Protein AF-A0AAD7DTV8-F1 (afdb_monomer)

Radius of gyration: 26.41 Å; Cα contacts (8 Å, |Δi|>4): 288; chains: 1; bounding box: 69×54×63 Å

Mean predicted aligned error: 6.75 Å

Organism: NCBI:txid1033252

Structure (mmCIF, N/CA/C/O backbone):
data_AF-A0AAD7DTV8-F1
#
_entry.id   AF-A0AAD7DTV8-F1
#
loop_
_atom_site.group_PDB
_atom_site.id
_atom_site.type_symbol
_atom_site.label_atom_id
_atom_site.label_alt_id
_atom_site.label_comp_id
_atom_site.label_asym_id
_atom_site.label_entity_id
_atom_site.label_seq_id
_atom_site.pdbx_PDB_ins_code
_atom_site.Cartn_x
_atom_site.Cartn_y
_atom_site.Cartn_z
_atom_site.occupancy
_atom_site.B_iso_or_equiv
_atom_site.auth_seq_id
_atom_site.auth_comp_id
_atom_site.auth_asym_id
_atom_site.auth_atom_id
_atom_site.pdbx_PDB_model_num
ATOM 1 N N . MET A 1 1 ? 1.249 -33.366 19.968 1.00 39.16 1 MET A N 1
ATOM 2 C CA . MET A 1 1 ? 1.069 -32.309 20.986 1.00 39.16 1 MET A CA 1
ATOM 3 C C . MET A 1 1 ? -0.015 -31.377 20.481 1.00 39.16 1 MET A C 1
ATOM 5 O O . MET A 1 1 ? 0.267 -30.508 19.667 1.00 39.16 1 MET A O 1
ATOM 9 N N . GLU A 1 2 ? -1.260 -31.615 20.881 1.00 42.62 2 GLU A N 1
ATOM 10 C CA . GLU A 1 2 ? -2.349 -30.670 20.637 1.00 42.62 2 GLU A CA 1
ATOM 11 C C . GLU A 1 2 ? -2.135 -29.480 21.571 1.00 42.62 2 GLU A C 1
ATOM 13 O O . GLU A 1 2 ? -2.295 -29.581 22.787 1.00 42.62 2 GLU A O 1
ATOM 18 N N . VAL A 1 3 ? -1.673 -28.361 21.018 1.00 50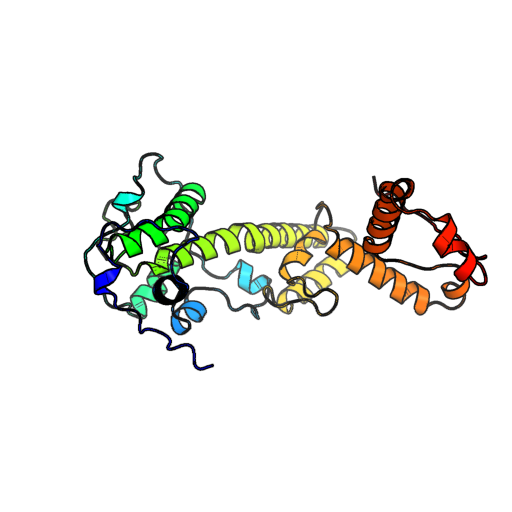.81 3 VAL A N 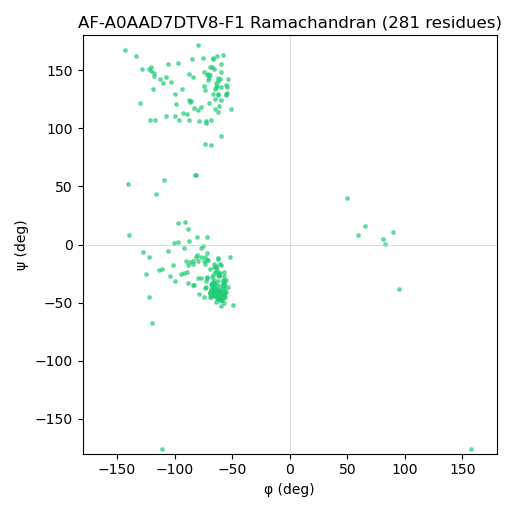1
ATOM 19 C CA . VAL A 1 3 ? -1.681 -27.095 21.748 1.00 50.81 3 VAL A CA 1
ATOM 20 C C . VAL A 1 3 ? -3.148 -26.721 21.880 1.00 50.81 3 VAL A C 1
ATOM 22 O O . VAL A 1 3 ? -3.787 -26.380 20.890 1.00 50.81 3 VAL A O 1
ATOM 25 N N . ASN A 1 4 ? -3.684 -26.861 23.089 1.00 59.25 4 ASN A N 1
ATOM 26 C CA . ASN A 1 4 ? -5.041 -26.469 23.441 1.00 59.25 4 ASN A CA 1
ATOM 27 C C . ASN A 1 4 ? -5.171 -24.954 23.174 1.00 59.25 4 ASN A C 1
ATOM 29 O O . ASN A 1 4 ? -4.729 -24.134 23.983 1.00 59.25 4 ASN A O 1
ATOM 33 N N . ASP A 1 5 ? -5.644 -24.585 21.977 1.00 66.00 5 ASP A N 1
ATOM 34 C CA . ASP A 1 5 ? -5.694 -23.204 21.486 1.00 66.00 5 ASP A CA 1
ATOM 35 C C . ASP A 1 5 ? -6.825 -22.501 22.244 1.00 66.00 5 ASP A C 1
ATOM 37 O O . ASP A 1 5 ? -7.993 -22.535 21.857 1.00 66.00 5 ASP A O 1
ATOM 41 N N . ALA A 1 6 ? -6.488 -21.958 23.417 1.00 78.56 6 ALA A N 1
ATOM 42 C CA . ALA A 1 6 ? -7.432 -21.288 24.294 1.00 78.56 6 ALA A CA 1
ATOM 43 C C . ALA A 1 6 ? -8.219 -20.237 23.496 1.00 78.56 6 ALA A C 1
ATOM 45 O O . ALA A 1 6 ? -7.654 -19.269 22.977 1.00 78.56 6 ALA A O 1
ATOM 46 N N . SER A 1 7 ? -9.535 -20.433 23.394 1.00 91.25 7 SER A N 1
ATOM 47 C CA . SER A 1 7 ? -10.431 -19.551 22.648 1.00 91.25 7 SER A CA 1
ATOM 48 C C . SER A 1 7 ? -10.297 -18.106 23.141 1.00 91.25 7 SER A C 1
ATOM 50 O O . SER A 1 7 ? -10.395 -17.850 24.344 1.00 91.25 7 SER A O 1
ATOM 52 N N . PHE A 1 8 ? -10.105 -17.152 22.228 1.00 95.44 8 PHE A N 1
ATOM 53 C CA . PHE A 1 8 ? -10.012 -15.732 22.571 1.00 95.44 8 PHE A CA 1
ATOM 54 C C . PHE A 1 8 ? -11.315 -15.218 23.209 1.00 95.44 8 PHE A C 1
ATOM 56 O O . PHE A 1 8 ? -12.346 -15.121 22.545 1.00 95.44 8 PHE A O 1
ATOM 63 N N . LYS A 1 9 ? -11.258 -14.831 24.489 1.00 96.31 9 LYS A N 1
ATOM 64 C CA . LYS A 1 9 ? -12.373 -14.204 25.216 1.00 96.31 9 LYS A CA 1
ATOM 65 C C . LYS A 1 9 ? -12.236 -12.682 25.192 1.00 96.31 9 LYS A C 1
ATOM 67 O O . LYS A 1 9 ? -11.383 -12.124 25.879 1.00 96.31 9 LYS A O 1
ATOM 72 N N . LYS A 1 10 ? -13.083 -11.991 24.411 1.00 96.19 10 LYS A N 1
ATOM 73 C CA . LYS A 1 10 ? -13.043 -10.516 24.261 1.00 96.19 10 LYS A CA 1
ATOM 74 C C . LYS A 1 10 ? -13.096 -9.783 25.616 1.00 96.19 10 LYS A C 1
ATOM 76 O O . LYS A 1 10 ? -12.401 -8.781 25.767 1.00 96.19 10 LYS A O 1
ATOM 81 N N . SER A 1 11 ? -13.861 -10.288 26.589 1.00 97.12 11 SER A N 1
ATOM 82 C CA . SER A 1 11 ? -14.022 -9.706 27.935 1.00 97.12 11 SER A CA 1
ATOM 83 C C . SER A 1 11 ? -12.715 -9.547 28.709 1.00 97.12 11 SER A C 1
ATOM 85 O O . SER A 1 11 ? -12.565 -8.579 29.448 1.00 97.12 11 SER A O 1
ATOM 87 N N . ASP A 1 12 ? -11.764 -10.459 28.512 1.00 97.31 12 ASP A N 1
ATOM 88 C CA . ASP A 1 12 ? -10.549 -10.547 29.331 1.00 97.31 12 ASP A CA 1
ATOM 89 C C . ASP A 1 12 ? -9.462 -9.572 28.844 1.00 97.31 12 ASP A C 1
ATOM 91 O O . ASP A 1 12 ? -8.484 -9.292 29.543 1.00 97.31 12 ASP A O 1
ATOM 95 N N . TRP A 1 13 ? -9.638 -9.034 27.633 1.00 97.56 13 TRP A N 1
ATOM 96 C CA . TRP A 1 13 ? -8.632 -8.238 26.930 1.00 97.56 13 TRP A CA 1
ATOM 97 C C . TRP A 1 13 ? -9.118 -6.838 26.569 1.00 97.56 13 TRP A C 1
ATOM 99 O O . TRP A 1 13 ? -8.389 -5.867 26.764 1.00 97.56 13 TRP A O 1
ATOM 109 N N . ILE A 1 14 ? -10.335 -6.723 26.038 1.00 98.06 14 ILE A N 1
ATOM 110 C CA . ILE A 1 14 ? -10.848 -5.488 25.445 1.00 98.06 14 ILE A CA 1
ATOM 111 C C . ILE A 1 14 ? -11.470 -4.600 26.522 1.00 98.06 14 ILE A C 1
ATOM 113 O O . ILE A 1 14 ? -12.398 -5.011 27.210 1.00 98.06 14 ILE A O 1
ATOM 117 N N . GLY A 1 15 ? -10.979 -3.366 26.647 1.00 97.56 15 GLY A N 1
ATOM 118 C CA . GLY A 1 15 ? -11.422 -2.398 27.654 1.00 97.56 15 GLY A CA 1
ATOM 119 C C . GLY A 1 15 ? -10.806 -2.602 29.042 1.00 97.56 15 GLY A C 1
ATOM 120 O O . GLY A 1 15 ? -11.147 -1.867 29.961 1.00 97.56 15 GLY A O 1
ATOM 121 N N . GLN A 1 16 ? -9.872 -3.547 29.197 1.00 98.12 16 GLN A N 1
ATOM 122 C CA . GLN A 1 16 ? -9.273 -3.924 30.488 1.00 98.12 16 GLN A CA 1
ATOM 123 C C . GLN A 1 16 ? -7.991 -3.137 30.831 1.00 98.12 16 GLN A C 1
ATOM 125 O O . GLN A 1 16 ? -7.157 -3.600 31.610 1.00 98.12 16 GLN A O 1
ATOM 130 N N . GLY A 1 17 ? -7.763 -1.984 30.189 1.00 96.88 17 GLY A N 1
ATOM 131 C CA . GLY A 1 17 ? -6.572 -1.146 30.404 1.00 96.88 17 GLY A CA 1
ATOM 132 C C . GLY A 1 17 ? -5.242 -1.792 29.985 1.00 96.88 17 GLY A C 1
ATOM 133 O O . GLY A 1 17 ? -4.171 -1.332 30.387 1.00 96.88 17 GLY A O 1
ATOM 134 N N . LYS A 1 18 ? -5.287 -2.871 29.193 1.00 97.50 18 LYS A N 1
ATOM 135 C CA . LYS A 1 18 ? -4.096 -3.582 28.711 1.00 97.50 18 LYS A CA 1
ATOM 136 C C . LYS A 1 18 ? -3.325 -2.720 27.705 1.00 97.50 18 LYS A C 1
ATOM 138 O O . LYS A 1 18 ? -3.895 -1.893 26.997 1.00 97.50 18 LYS A O 1
ATOM 143 N N . LYS A 1 19 ? -2.010 -2.932 27.611 1.00 98.12 19 LYS A N 1
ATOM 144 C CA . LYS A 1 19 ? -1.144 -2.241 26.645 1.00 98.12 19 LYS A CA 1
ATOM 145 C C . LYS A 1 19 ? -0.793 -3.143 25.473 1.00 98.12 19 LYS A C 1
ATOM 147 O O . LYS A 1 19 ? -0.514 -4.328 25.647 1.00 98.12 19 LYS A O 1
ATOM 152 N N . TRP A 1 20 ? -0.785 -2.562 24.281 1.00 97.88 20 TRP A N 1
ATOM 153 C CA . TRP A 1 20 ? -0.329 -3.223 23.074 1.00 97.88 20 TRP A CA 1
ATOM 154 C C . TRP A 1 20 ? 1.196 -3.351 23.101 1.00 97.88 20 TRP A C 1
ATOM 156 O O . TRP A 1 20 ? 1.914 -2.372 22.909 1.00 97.88 20 TRP A O 1
ATOM 166 N N . ALA A 1 21 ? 1.688 -4.565 23.342 1.00 97.38 21 ALA A N 1
ATOM 167 C CA . ALA A 1 21 ? 3.111 -4.880 23.431 1.00 97.38 21 ALA A CA 1
ATOM 168 C C . ALA A 1 21 ? 3.459 -6.139 22.624 1.00 97.38 21 ALA A C 1
ATOM 170 O O . ALA A 1 21 ? 2.592 -6.956 22.306 1.00 97.38 21 ALA A O 1
ATOM 171 N N . ALA A 1 22 ? 4.747 -6.323 22.316 1.00 95.56 22 ALA A N 1
ATOM 172 C CA . ALA A 1 22 ? 5.242 -7.505 21.602 1.00 95.56 22 ALA A CA 1
ATOM 173 C C . ALA A 1 22 ? 4.998 -8.820 22.369 1.00 95.56 22 ALA A C 1
ATOM 175 O O . ALA A 1 22 ? 4.870 -9.879 21.758 1.00 95.56 22 ALA A O 1
ATOM 176 N N . THR A 1 23 ? 4.878 -8.736 23.696 1.00 96.62 23 THR A N 1
ATOM 177 C CA . THR A 1 23 ? 4.624 -9.856 24.611 1.00 96.62 23 THR A CA 1
ATOM 178 C C . THR A 1 23 ? 3.166 -10.327 24.626 1.00 96.62 23 THR A C 1
ATOM 180 O O . THR A 1 23 ? 2.854 -11.298 25.313 1.00 96.62 23 THR A O 1
ATOM 183 N N . LEU A 1 24 ? 2.257 -9.680 23.881 1.00 96.69 24 LEU A N 1
ATOM 184 C CA . LEU A 1 24 ? 0.861 -10.114 23.812 1.00 96.69 24 LEU A CA 1
ATOM 185 C C . LEU A 1 24 ? 0.733 -11.531 23.219 1.00 96.69 24 LEU A C 1
ATOM 187 O O . LEU A 1 24 ? 1.390 -11.841 22.209 1.00 96.69 24 LEU A O 1
ATOM 191 N N . PRO A 1 25 ? -0.172 -12.371 23.762 1.00 96.50 25 PRO A N 1
ATOM 192 C CA . PRO A 1 25 ? -0.452 -13.687 23.201 1.00 96.50 25 PRO A CA 1
ATOM 193 C C . PRO A 1 25 ? -0.807 -13.615 21.713 1.00 96.50 25 PRO A C 1
ATOM 195 O O . PRO A 1 25 ? -1.489 -12.692 21.257 1.00 96.50 25 PRO A O 1
ATOM 198 N N . SER A 1 26 ? -0.352 -14.605 20.942 1.00 95.31 26 SER A N 1
ATOM 199 C CA . SER A 1 26 ? -0.604 -14.686 19.496 1.00 95.31 26 SER A CA 1
ATOM 200 C C . SER A 1 26 ? -2.100 -14.701 19.172 1.00 95.31 26 SER A C 1
ATOM 202 O O . SER A 1 26 ? -2.508 -14.085 18.192 1.00 95.31 26 SER A O 1
ATOM 204 N N . VAL A 1 27 ? -2.933 -15.323 20.017 1.00 96.31 27 VAL A N 1
ATOM 205 C CA . VAL A 1 27 ? -4.395 -15.370 19.840 1.00 96.31 27 VAL A CA 1
ATOM 206 C C . VAL A 1 27 ? -5.033 -13.972 19.861 1.00 96.31 27 VAL A C 1
ATOM 208 O O . VAL A 1 27 ? -5.876 -13.670 19.021 1.00 96.31 27 VAL A O 1
ATOM 211 N N . VAL A 1 28 ? -4.563 -13.075 20.736 1.00 97.06 28 VAL A N 1
ATOM 212 C CA . VAL A 1 28 ? -5.041 -11.683 20.823 1.00 97.06 28 VAL A CA 1
ATOM 213 C C . VAL A 1 28 ? -4.601 -10.897 19.591 1.00 97.06 28 VAL A C 1
ATOM 215 O O . VAL A 1 28 ? -5.388 -10.146 19.019 1.00 97.06 28 VAL A O 1
ATOM 218 N N . ARG A 1 29 ? -3.354 -11.101 19.141 1.00 97.31 29 ARG A N 1
ATOM 219 C CA . ARG A 1 29 ? -2.826 -10.463 17.927 1.00 97.31 29 ARG A CA 1
ATOM 220 C C . ARG A 1 29 ? -3.580 -10.902 16.671 1.00 97.31 29 ARG A C 1
ATOM 222 O O . ARG A 1 29 ? -3.929 -10.042 15.868 1.00 97.31 29 ARG A O 1
ATOM 229 N N . ARG A 1 30 ? -3.881 -12.200 16.535 1.00 96.75 30 ARG A N 1
ATOM 230 C CA . ARG A 1 30 ? -4.714 -12.747 15.448 1.00 96.75 30 ARG A CA 1
ATOM 231 C C . ARG A 1 30 ? -6.122 -12.149 15.471 1.00 96.75 30 ARG A C 1
ATOM 233 O O . ARG A 1 30 ? -6.595 -11.696 14.435 1.00 96.75 30 ARG A O 1
ATOM 240 N N . ALA A 1 31 ? -6.757 -12.075 16.642 1.00 97.31 31 ALA A N 1
ATOM 241 C CA . ALA A 1 31 ? -8.087 -11.482 16.784 1.00 97.31 31 ALA A CA 1
ATOM 242 C C . ALA A 1 31 ? -8.109 -9.988 16.415 1.00 97.31 31 ALA A C 1
ATOM 244 O O . ALA A 1 31 ? -9.001 -9.542 15.697 1.00 97.31 31 ALA A O 1
ATOM 245 N N . ALA A 1 32 ? -7.103 -9.221 16.850 1.00 97.81 32 ALA A N 1
ATOM 246 C CA . ALA A 1 32 ? -6.957 -7.820 16.464 1.00 97.81 32 ALA A CA 1
ATOM 247 C C . ALA A 1 32 ? -6.752 -7.672 14.952 1.00 97.81 32 ALA A C 1
ATOM 249 O O . ALA A 1 32 ? -7.361 -6.812 14.327 1.00 97.81 32 ALA A O 1
ATOM 250 N N . GLN A 1 33 ? -5.902 -8.512 14.357 1.00 97.69 33 GLN A N 1
ATOM 251 C CA . GLN A 1 33 ? -5.666 -8.500 12.918 1.00 97.69 33 GLN A CA 1
ATOM 252 C C . GLN A 1 33 ? -6.951 -8.796 12.143 1.00 97.69 33 GLN A C 1
ATOM 254 O O . GLN A 1 33 ? -7.230 -8.075 11.193 1.00 97.69 33 GLN A O 1
ATOM 259 N N . ALA A 1 34 ? -7.747 -9.782 12.558 1.00 97.38 34 ALA A N 1
ATOM 260 C CA . ALA A 1 34 ? -9.017 -10.103 11.912 1.00 97.38 34 ALA A CA 1
ATOM 261 C C . ALA A 1 34 ? -10.015 -8.931 11.966 1.00 97.38 34 ALA A C 1
ATOM 263 O O . ALA A 1 34 ? -10.594 -8.580 10.947 1.00 97.38 34 ALA A O 1
ATOM 264 N N . GLU A 1 35 ? -10.168 -8.277 13.123 1.00 97.56 35 GLU A N 1
ATOM 265 C CA . GLU A 1 35 ? -11.115 -7.160 13.294 1.00 97.56 35 GLU A CA 1
ATOM 266 C C . GLU A 1 35 ? -10.657 -5.868 12.587 1.00 97.56 35 GLU A C 1
ATOM 268 O O . GLU A 1 35 ? -11.473 -5.053 12.157 1.00 97.56 35 GLU A O 1
ATOM 273 N N . LEU A 1 36 ? -9.342 -5.649 12.493 1.00 98.25 36 LEU A N 1
ATOM 274 C CA . LEU A 1 36 ? -8.765 -4.457 11.870 1.00 98.25 36 LEU A CA 1
ATOM 275 C C . LEU A 1 36 ? -8.508 -4.633 10.367 1.00 98.25 36 LEU A C 1
ATOM 277 O O . LEU A 1 36 ? -8.248 -3.642 9.686 1.00 98.25 36 LEU A O 1
ATOM 281 N N . SER A 1 37 ? -8.543 -5.853 9.834 1.00 98.31 37 SER A N 1
ATOM 282 C CA . SER A 1 37 ? -8.395 -6.084 8.394 1.00 98.31 37 SER A CA 1
ATOM 283 C C . SER A 1 37 ? -9.645 -5.624 7.649 1.00 98.31 37 SER A C 1
ATOM 285 O O . SER A 1 37 ? -10.756 -5.700 8.169 1.00 98.31 37 SER A O 1
ATOM 287 N N . ILE A 1 38 ? -9.454 -5.114 6.433 1.00 98.19 38 ILE A N 1
ATOM 288 C CA . ILE A 1 38 ? -10.574 -4.773 5.553 1.00 98.19 38 ILE A CA 1
ATOM 289 C C . ILE A 1 38 ? -11.261 -6.099 5.186 1.00 98.19 38 ILE A C 1
ATOM 291 O O . ILE A 1 38 ? -10.551 -7.029 4.799 1.00 98.19 38 ILE A O 1
ATOM 295 N N . PRO A 1 39 ? -12.593 -6.225 5.323 1.00 97.81 39 PRO A N 1
ATOM 296 C CA . PRO A 1 39 ? -13.305 -7.408 4.849 1.00 97.81 39 PRO A CA 1
ATOM 297 C C . PRO A 1 39 ? -13.004 -7.657 3.369 1.00 97.81 39 PRO A C 1
ATOM 299 O O . PRO A 1 39 ? -12.996 -6.710 2.579 1.00 97.81 39 PRO A O 1
ATOM 302 N N . GLN A 1 40 ? -12.742 -8.911 3.004 1.00 96.88 40 GLN A N 1
ATOM 303 C CA . GLN A 1 40 ? -12.246 -9.270 1.674 1.00 96.88 40 GLN A CA 1
ATOM 304 C C . GLN A 1 40 ? -13.208 -8.818 0.564 1.00 96.88 40 GLN A C 1
ATOM 306 O O . GLN A 1 40 ? -12.775 -8.336 -0.480 1.00 96.88 40 GLN A O 1
ATOM 311 N N . GLU A 1 41 ? -14.513 -8.909 0.809 1.00 96.38 41 GLU A N 1
ATOM 312 C CA . GLU A 1 41 ? -15.564 -8.489 -0.120 1.00 96.38 41 GLU A CA 1
ATOM 313 C C . GLU A 1 41 ? -15.480 -6.984 -0.403 1.00 96.38 41 GLU A C 1
ATOM 315 O O . GLU A 1 41 ? -15.590 -6.545 -1.544 1.00 96.38 41 GLU A O 1
ATOM 320 N N . LEU A 1 42 ? -15.205 -6.193 0.637 1.00 97.50 42 LEU A N 1
ATOM 321 C CA . LEU A 1 42 ? -15.082 -4.742 0.534 1.00 97.50 42 LEU A CA 1
ATOM 322 C C . LEU A 1 42 ? -13.742 -4.316 -0.063 1.00 97.50 42 LEU A C 1
ATOM 324 O O . LEU A 1 42 ? -13.656 -3.258 -0.683 1.00 97.50 42 LEU A O 1
ATOM 328 N N . GLU A 1 43 ? -12.689 -5.110 0.118 1.00 97.00 43 GLU A N 1
ATOM 329 C CA . GLU A 1 43 ? -11.362 -4.797 -0.406 1.00 97.00 43 GLU A CA 1
ATOM 330 C C . GLU A 1 43 ? -11.377 -4.687 -1.937 1.00 97.00 43 GLU A C 1
ATOM 332 O O . GLU A 1 43 ? -10.860 -3.708 -2.481 1.00 97.00 43 GLU A O 1
ATOM 337 N N . TYR A 1 44 ? -12.053 -5.620 -2.620 1.00 95.25 44 TYR A N 1
ATOM 338 C CA . TYR A 1 44 ? -12.203 -5.605 -4.080 1.00 95.25 44 TYR A CA 1
ATOM 339 C C . TYR A 1 44 ? -13.040 -4.427 -4.603 1.00 95.25 44 TYR A C 1
ATOM 341 O O . TYR A 1 44 ? -12.852 -4.003 -5.744 1.00 95.25 44 TYR A O 1
ATOM 349 N N . GLU A 1 45 ? -13.949 -3.883 -3.791 1.00 96.19 45 GLU A N 1
ATOM 350 C CA . GLU A 1 45 ? -14.756 -2.710 -4.153 1.00 96.19 45 GLU A CA 1
ATOM 351 C C . GLU A 1 45 ? -14.022 -1.384 -3.885 1.00 96.19 45 GLU A C 1
ATOM 353 O O . GLU A 1 45 ? -14.182 -0.397 -4.615 1.00 96.19 45 GLU A O 1
ATOM 358 N N . LEU A 1 46 ? -13.216 -1.342 -2.823 1.00 97.38 46 LEU A N 1
ATOM 359 C CA . LEU A 1 46 ? -12.566 -0.130 -2.326 1.00 97.38 46 LEU A CA 1
ATOM 360 C C . LEU A 1 46 ? -11.206 0.141 -2.977 1.00 97.38 46 LEU A C 1
ATOM 362 O O . LEU A 1 46 ? -10.837 1.310 -3.148 1.00 97.38 46 LEU A O 1
ATOM 366 N N . LEU A 1 47 ? -10.458 -0.904 -3.331 1.00 97.75 47 LEU A N 1
ATOM 367 C CA . LEU A 1 47 ? -9.095 -0.820 -3.856 1.00 97.75 47 LEU A CA 1
ATOM 368 C C . LEU A 1 47 ? -9.016 -1.381 -5.284 1.00 97.75 47 LEU A C 1
ATOM 370 O O . LEU A 1 47 ? -9.752 -2.300 -5.630 1.00 97.75 47 LEU A O 1
ATOM 374 N N . PRO A 1 48 ? -8.132 -0.843 -6.145 1.00 97.62 48 PRO A N 1
ATOM 375 C CA . PRO A 1 48 ? -7.964 -1.385 -7.486 1.00 97.62 48 PRO A CA 1
ATOM 376 C C . PRO A 1 48 ? -7.414 -2.810 -7.412 1.00 97.62 48 PRO A C 1
ATOM 378 O O . PRO A 1 48 ? -6.435 -3.064 -6.714 1.00 97.62 48 PRO A O 1
ATOM 381 N N . ALA A 1 49 ? -7.992 -3.730 -8.183 1.00 97.31 49 ALA A N 1
ATOM 382 C CA . ALA A 1 49 ? -7.498 -5.100 -8.251 1.00 97.31 49 ALA A CA 1
ATOM 383 C C . ALA A 1 49 ? -6.037 -5.140 -8.755 1.00 97.31 49 ALA A C 1
ATOM 385 O O . ALA A 1 49 ? -5.706 -4.396 -9.682 1.00 97.31 49 ALA A O 1
ATOM 386 N N . PRO A 1 50 ? -5.161 -6.020 -8.234 1.00 97.31 50 PRO A N 1
ATOM 387 C CA . PRO A 1 50 ? -3.760 -6.126 -8.672 1.00 97.31 50 PRO A CA 1
ATOM 388 C C . PRO A 1 50 ? -3.573 -6.413 -10.171 1.00 97.31 50 PRO A C 1
ATOM 390 O O . PRO A 1 50 ? -2.560 -6.039 -10.760 1.00 97.31 50 PRO A O 1
ATOM 393 N N . VAL A 1 51 ? -4.559 -7.065 -10.790 1.00 97.88 51 VAL A N 1
ATOM 394 C CA . VAL A 1 51 ? -4.587 -7.401 -12.223 1.00 97.88 51 VAL A CA 1
ATOM 395 C C . VAL A 1 51 ? -4.946 -6.214 -13.122 1.00 97.88 51 VAL A C 1
ATOM 397 O O . VAL A 1 51 ? -4.830 -6.313 -14.340 1.00 97.88 51 VAL A O 1
ATOM 400 N N . LEU A 1 52 ? -5.392 -5.097 -12.541 1.00 97.94 52 LEU A N 1
ATOM 401 C CA . LEU A 1 52 ? -5.819 -3.921 -13.287 1.00 97.94 52 LEU A CA 1
ATOM 402 C C . LEU A 1 52 ? -4.634 -3.339 -14.087 1.00 97.94 52 LEU A C 1
ATOM 404 O O . LEU A 1 52 ? -3.534 -3.208 -13.537 1.00 97.94 52 LEU A O 1
ATOM 408 N N . PRO A 1 53 ? -4.822 -2.950 -15.359 1.00 98.19 53 PRO A N 1
ATOM 409 C CA . PRO A 1 53 ? -3.780 -2.269 -16.111 1.00 98.19 53 PRO A CA 1
ATOM 410 C C . PRO A 1 53 ? -3.353 -0.950 -15.465 1.00 98.19 53 PRO A C 1
ATOM 412 O O . PRO A 1 53 ? -4.174 -0.236 -14.889 1.00 98.19 53 PRO A O 1
ATOM 415 N N . ILE A 1 54 ? -2.086 -0.568 -15.620 1.00 97.94 54 ILE A N 1
ATOM 416 C CA . ILE A 1 54 ? -1.544 0.683 -15.058 1.00 97.94 54 ILE A CA 1
ATOM 417 C C . ILE A 1 54 ? -2.320 1.922 -15.517 1.00 97.94 54 ILE A C 1
ATOM 419 O O . ILE A 1 54 ? -2.594 2.816 -14.718 1.00 97.94 54 ILE A O 1
ATOM 423 N N . THR A 1 55 ? -2.715 1.975 -16.789 1.00 97.94 55 THR A N 1
ATOM 424 C CA . THR A 1 55 ? -3.532 3.085 -17.315 1.00 97.94 55 THR A CA 1
ATOM 425 C C . THR A 1 55 ? -4.871 3.216 -16.585 1.00 97.94 55 THR A C 1
ATOM 427 O O . THR A 1 55 ? -5.272 4.322 -16.226 1.00 97.94 55 THR A O 1
ATOM 430 N N . GLN A 1 56 ? -5.522 2.091 -16.284 1.00 98.06 56 GLN A N 1
ATOM 431 C CA . GLN A 1 56 ? -6.762 2.060 -15.510 1.00 98.06 56 GLN A CA 1
ATOM 432 C C . GLN A 1 56 ? -6.517 2.354 -14.023 1.00 98.06 56 GLN A C 1
ATOM 434 O O . GLN A 1 56 ? -7.306 3.068 -13.410 1.00 98.06 56 GLN A O 1
ATOM 439 N N . LEU A 1 57 ? -5.398 1.901 -13.441 1.00 97.75 57 LEU A N 1
ATOM 440 C CA . LEU A 1 57 ? -4.995 2.264 -12.076 1.00 97.75 57 LEU A CA 1
ATOM 441 C C . LEU A 1 57 ? -4.885 3.787 -11.904 1.00 97.75 57 LEU A C 1
ATOM 443 O O . LEU A 1 57 ? -5.348 4.334 -10.902 1.00 97.75 57 LEU A O 1
ATOM 447 N N . ILE A 1 58 ? -4.262 4.477 -12.863 1.00 97.75 58 ILE A N 1
ATOM 448 C CA . ILE A 1 58 ? -4.088 5.937 -12.817 1.00 97.75 58 ILE A CA 1
ATOM 449 C C . ILE A 1 58 ? -5.439 6.658 -12.827 1.00 97.75 58 ILE A C 1
ATOM 451 O O . ILE A 1 58 ? -5.566 7.716 -12.208 1.00 97.75 58 ILE A O 1
ATOM 455 N N . GLN A 1 59 ? -6.447 6.086 -13.483 1.00 97.12 59 GLN A N 1
ATOM 456 C CA . GLN A 1 59 ? -7.803 6.632 -13.563 1.00 97.12 59 GLN A CA 1
ATOM 457 C C . GLN A 1 59 ? -8.703 6.171 -12.408 1.00 97.12 59 GLN A C 1
ATOM 459 O O . GLN A 1 59 ? -9.718 6.811 -12.138 1.00 97.12 59 GLN A O 1
ATOM 464 N N . TYR A 1 60 ? -8.324 5.107 -11.693 1.00 96.75 60 TYR A N 1
ATOM 465 C CA . TYR A 1 60 ? -9.124 4.532 -10.616 1.00 96.75 60 TYR A CA 1
ATOM 466 C C . TYR A 1 60 ? -9.457 5.592 -9.551 1.00 96.75 60 TYR A C 1
ATOM 468 O O . TYR A 1 60 ? -8.550 6.279 -9.055 1.00 96.75 60 TYR A O 1
ATOM 476 N N . PRO A 1 61 ? -10.734 5.767 -9.167 1.00 96.19 61 PRO A N 1
ATOM 477 C CA . PRO A 1 61 ? -11.101 6.773 -8.184 1.00 96.19 61 PRO A CA 1
ATOM 478 C C . PRO A 1 61 ? -10.583 6.337 -6.813 1.00 96.19 61 PRO A C 1
ATOM 480 O O . PRO A 1 61 ? -10.896 5.255 -6.319 1.00 96.19 61 PRO A O 1
ATOM 483 N N . LEU A 1 62 ? -9.754 7.193 -6.218 1.00 97.00 62 LEU A N 1
ATOM 484 C CA . LEU A 1 62 ? -9.256 7.030 -4.859 1.00 97.00 62 LEU A CA 1
ATOM 485 C C . LEU A 1 62 ? -9.693 8.243 -4.032 1.00 97.00 62 LEU A C 1
ATOM 487 O O . LEU A 1 62 ? -9.700 9.356 -4.570 1.00 97.00 62 LEU A O 1
ATOM 491 N N . PRO A 1 63 ? -9.915 8.082 -2.722 1.00 97.38 63 PRO A N 1
ATOM 492 C CA . PRO A 1 63 ? -10.251 9.181 -1.821 1.00 97.38 63 PRO A CA 1
ATOM 493 C C . PRO A 1 63 ? -9.235 10.315 -1.867 1.00 97.38 63 PRO A C 1
ATOM 495 O O . PRO A 1 63 ? -8.032 10.048 -1.789 1.00 97.38 63 PRO A O 1
ATOM 498 N N . LEU A 1 64 ? -9.683 11.563 -2.013 1.00 97.00 64 LEU A N 1
ATOM 499 C CA . LEU A 1 64 ? -8.793 12.729 -2.003 1.00 97.00 64 LEU A CA 1
ATOM 500 C C . LEU A 1 64 ? -8.117 12.860 -0.637 1.00 97.00 64 LEU A C 1
ATOM 502 O O . LEU A 1 64 ? -8.770 12.740 0.392 1.00 97.00 64 LEU A O 1
ATOM 506 N N . GLN A 1 65 ? -6.814 13.121 -0.619 1.00 96.38 65 GLN A N 1
ATOM 507 C CA . GLN A 1 65 ? -6.117 13.450 0.619 1.00 96.38 65 GLN A CA 1
ATOM 508 C C . GLN A 1 65 ? -6.206 14.957 0.843 1.00 96.38 65 GLN A C 1
ATOM 510 O O . GLN A 1 65 ? -5.793 15.723 -0.027 1.00 96.38 65 GLN A O 1
ATOM 515 N N . ILE A 1 66 ? -6.729 15.371 1.993 1.00 95.38 66 ILE A N 1
ATOM 516 C CA . ILE A 1 66 ? -6.818 16.786 2.362 1.00 95.38 66 ILE A CA 1
ATOM 517 C C . ILE A 1 66 ? -5.807 17.121 3.451 1.00 95.38 66 ILE A C 1
ATOM 519 O O . ILE A 1 66 ? -5.529 16.306 4.333 1.00 95.38 66 ILE A O 1
ATOM 523 N N . ALA A 1 67 ? -5.244 18.327 3.371 1.00 90.75 67 ALA A N 1
ATOM 524 C CA . ALA A 1 67 ? -4.398 18.854 4.429 1.00 90.75 67 ALA A CA 1
ATOM 525 C C . ALA A 1 67 ? -5.243 18.963 5.700 1.00 90.75 67 ALA A C 1
ATOM 527 O O . ALA A 1 67 ? -6.264 19.653 5.706 1.00 90.75 67 ALA A O 1
ATOM 528 N N . THR A 1 68 ? -4.855 18.252 6.759 1.00 79.69 68 THR A N 1
ATOM 529 C CA . THR A 1 68 ? -5.575 18.382 8.023 1.00 79.69 68 THR A CA 1
ATOM 530 C C . THR A 1 68 ? -5.059 19.582 8.789 1.00 79.69 68 THR A C 1
ATOM 532 O O . THR A 1 68 ? -3.870 19.903 8.764 1.00 79.69 68 THR A O 1
ATOM 535 N N . VAL A 1 69 ? -5.968 20.259 9.489 1.00 76.69 69 VAL A N 1
ATOM 536 C CA . VAL A 1 69 ? -5.579 21.277 10.459 1.00 76.69 69 VAL A CA 1
ATOM 537 C C . VAL A 1 69 ? -4.717 20.575 11.508 1.00 76.69 69 VAL A C 1
ATOM 539 O O . VAL A 1 69 ? -5.159 19.601 12.120 1.00 76.69 69 VAL A O 1
ATOM 542 N N . SER A 1 70 ? -3.494 21.065 11.724 1.00 73.94 70 SER A N 1
ATOM 543 C CA . SER A 1 70 ? -2.435 20.450 12.549 1.00 73.94 70 SER A CA 1
ATOM 544 C C . SER A 1 70 ? -2.846 20.051 13.978 1.00 73.94 70 SER A C 1
ATOM 546 O O . SER A 1 70 ? -2.106 19.344 14.662 1.00 73.94 70 SER A O 1
ATOM 548 N N . ASN A 1 71 ? -4.029 20.473 14.425 1.00 83.69 71 ASN A N 1
ATOM 549 C CA . ASN A 1 71 ? -4.535 20.348 15.785 1.00 83.69 71 ASN A CA 1
ATOM 550 C C . ASN A 1 71 ? -5.533 19.194 15.991 1.00 83.69 71 ASN A C 1
ATOM 552 O O . ASN A 1 71 ? -6.020 19.015 17.109 1.00 83.69 71 ASN A O 1
ATOM 556 N N . CYS A 1 72 ? -5.844 18.381 14.973 1.00 90.75 72 CYS A N 1
ATOM 557 C CA . CYS A 1 72 ? -6.723 17.225 15.169 1.00 90.75 72 CYS A CA 1
ATOM 558 C C . CYS A 1 72 ? -6.076 16.183 16.108 1.00 90.75 72 CYS A C 1
ATOM 560 O O . CYS A 1 72 ? -5.038 15.578 15.807 1.00 90.75 72 CYS A O 1
ATOM 562 N N . LYS A 1 73 ? -6.702 15.955 17.270 1.00 95.00 73 LYS A N 1
ATOM 563 C CA . LYS A 1 73 ? -6.280 14.931 18.236 1.00 95.00 73 LYS A CA 1
ATOM 564 C C . LYS A 1 73 ? -6.642 13.544 17.704 1.00 95.00 73 LYS A C 1
ATOM 566 O O . LYS A 1 73 ? -7.779 13.312 17.315 1.00 95.00 73 LYS A O 1
ATOM 571 N N . VAL A 1 74 ? -5.697 12.604 17.758 1.00 96.94 74 VAL A N 1
ATOM 572 C CA . VAL A 1 74 ? -5.892 11.204 17.326 1.00 96.94 74 VAL A CA 1
ATOM 573 C C . VAL A 1 74 ? -7.078 10.552 18.042 1.00 96.94 74 VAL A C 1
ATOM 575 O O . VAL A 1 74 ? -7.881 9.883 17.407 1.00 96.94 74 VAL A O 1
ATOM 578 N N . SER A 1 75 ? -7.238 10.801 19.345 1.00 97.19 75 SER A N 1
ATOM 579 C CA . SER A 1 75 ? -8.352 10.267 20.136 1.00 97.19 75 SER A CA 1
ATOM 580 C C . SER A 1 75 ? -9.727 10.743 19.665 1.00 97.19 75 SER A C 1
ATOM 582 O O . SER A 1 75 ? -10.698 10.023 19.852 1.00 97.19 75 SER A O 1
ATOM 584 N N . ALA A 1 76 ? -9.816 11.914 19.027 1.00 96.56 76 ALA A N 1
ATOM 585 C CA . ALA A 1 76 ? -11.080 12.464 18.547 1.00 96.56 76 ALA A CA 1
ATOM 586 C C . ALA A 1 76 ? -11.624 11.733 17.310 1.00 96.56 76 ALA A C 1
ATOM 588 O O . ALA A 1 76 ? -12.762 11.974 16.927 1.00 96.56 76 ALA A O 1
ATOM 589 N N . PHE A 1 77 ? -10.831 10.864 16.676 1.00 97.56 77 PHE A N 1
ATOM 590 C CA . PHE A 1 77 ? -11.285 10.017 15.571 1.00 97.56 77 PHE A CA 1
ATOM 591 C C . PHE A 1 77 ? -11.960 8.740 16.047 1.00 97.56 77 PHE A C 1
ATOM 593 O O . PHE A 1 77 ? -12.609 8.091 15.241 1.00 97.56 77 PHE A O 1
ATOM 600 N N . PHE A 1 78 ? -11.790 8.342 17.307 1.00 98.25 78 PHE A N 1
ATOM 601 C CA . PHE A 1 78 ? -12.243 7.043 17.784 1.00 98.25 78 PHE A CA 1
ATOM 602 C C . PHE A 1 78 ? -13.422 7.190 18.737 1.00 98.25 78 PHE A C 1
ATOM 604 O O . PHE A 1 78 ? -13.422 8.046 19.619 1.00 98.25 78 PHE A O 1
ATOM 611 N N . SER A 1 79 ? -14.402 6.298 18.602 1.00 98.12 79 SER A N 1
ATOM 612 C CA . SER A 1 79 ? -15.569 6.241 19.481 1.00 98.12 79 SER A CA 1
ATOM 613 C C . SER A 1 79 ? -15.796 4.839 20.047 1.00 98.12 79 SER A C 1
ATOM 615 O O . SER A 1 79 ? -15.443 3.824 19.438 1.00 98.12 79 SER A O 1
ATOM 617 N N . LYS A 1 80 ? -16.392 4.782 21.242 1.00 98.12 80 LYS A N 1
ATOM 618 C CA . LYS A 1 80 ? -16.889 3.539 21.851 1.00 98.12 80 LYS A CA 1
ATOM 619 C C . LYS A 1 80 ? -18.266 3.135 21.305 1.00 98.12 80 LYS A C 1
ATOM 621 O O . LYS A 1 80 ? -18.692 2.009 21.538 1.00 98.12 80 LYS A O 1
ATOM 626 N N . THR A 1 81 ? -18.931 4.017 20.557 1.00 98.25 81 THR A N 1
ATOM 627 C CA . THR A 1 81 ? -20.180 3.723 19.841 1.00 98.25 81 THR A CA 1
ATOM 628 C C . THR A 1 81 ? -19.939 2.671 18.764 1.00 98.25 81 THR A C 1
ATOM 630 O O . THR A 1 81 ? -18.924 2.719 18.063 1.00 98.25 81 THR A O 1
ATOM 633 N N . LEU A 1 82 ? -20.862 1.721 18.620 1.00 97.94 82 LEU A N 1
ATOM 634 C CA . LEU A 1 82 ? -20.796 0.718 17.559 1.00 97.94 82 LEU A CA 1
ATOM 635 C C . LEU A 1 82 ? -20.868 1.384 16.175 1.00 97.94 82 LEU A C 1
ATOM 637 O O . LEU A 1 82 ? -21.580 2.378 16.013 1.00 97.94 82 LEU A O 1
ATOM 641 N N . PRO A 1 83 ? -20.132 0.863 15.181 1.00 97.88 83 PRO A N 1
ATOM 642 C CA . PRO A 1 83 ? -20.249 1.349 13.817 1.00 97.88 83 PRO A CA 1
ATOM 643 C C . PRO A 1 83 ? -21.636 1.027 13.246 1.00 97.88 83 PRO A C 1
ATOM 645 O O . PRO A 1 83 ? -22.260 0.034 13.622 1.00 97.88 83 PRO A O 1
ATOM 648 N N . GLY A 1 84 ? -22.101 1.862 12.318 1.00 95.38 84 GLY A N 1
ATOM 649 C CA . GLY A 1 84 ? -23.287 1.549 11.525 1.00 95.38 84 GLY A CA 1
ATOM 650 C C . GLY A 1 84 ? -23.035 0.364 10.588 1.00 95.38 84 GLY A C 1
ATOM 651 O O . GLY A 1 84 ? -21.888 0.036 10.274 1.00 95.38 84 GLY A O 1
ATOM 652 N N . HIS A 1 85 ? -24.110 -0.267 10.114 1.00 95.12 85 HIS A N 1
ATOM 653 C CA . HIS A 1 85 ? -24.009 -1.290 9.076 1.00 95.12 85 HIS A CA 1
ATOM 654 C C . HIS A 1 85 ? -23.439 -0.677 7.787 1.00 95.12 85 HIS A C 1
ATOM 656 O O . HIS A 1 85 ? -23.931 0.349 7.313 1.00 95.12 85 HIS A O 1
ATOM 662 N N . ILE A 1 86 ? -22.415 -1.306 7.208 1.00 96.56 86 ILE A N 1
ATOM 663 C CA . ILE A 1 86 ? -21.816 -0.849 5.951 1.00 96.56 86 ILE A CA 1
ATOM 664 C C . ILE A 1 86 ? -22.704 -1.303 4.792 1.00 96.56 86 ILE A C 1
ATOM 666 O O . ILE A 1 86 ? -22.759 -2.480 4.454 1.00 96.56 86 ILE A O 1
ATOM 670 N N . THR A 1 87 ? -23.437 -0.361 4.204 1.00 96.38 87 THR A N 1
ATOM 671 C CA . THR A 1 87 ? -24.233 -0.573 2.987 1.00 96.38 87 THR A CA 1
ATOM 672 C C . THR A 1 87 ? -23.366 -0.400 1.738 1.00 96.38 87 THR A C 1
ATOM 674 O O . THR A 1 87 ? -22.361 0.310 1.773 1.00 96.38 87 THR A O 1
ATOM 677 N N . SER A 1 88 ? -23.783 -0.946 0.592 1.00 94.56 88 SER A N 1
ATOM 678 C CA . SER A 1 88 ? -23.088 -0.725 -0.690 1.00 94.56 88 SER A CA 1
ATOM 679 C C . SER A 1 88 ? -22.981 0.766 -1.051 1.00 94.56 88 SER A C 1
ATOM 681 O O . SER A 1 88 ? -21.972 1.218 -1.586 1.00 94.56 88 SER A O 1
ATOM 683 N N . THR A 1 89 ? -23.984 1.575 -0.688 1.00 95.00 89 THR A N 1
ATOM 684 C CA . THR A 1 89 ? -23.934 3.038 -0.852 1.00 95.00 89 THR A CA 1
ATOM 685 C C . THR A 1 89 ? -22.856 3.687 0.018 1.00 95.00 89 THR A C 1
ATOM 687 O O . THR A 1 89 ? -22.168 4.597 -0.446 1.00 95.00 89 THR A O 1
ATOM 690 N N . ALA A 1 90 ? -22.652 3.202 1.247 1.00 95.19 90 ALA A N 1
ATOM 691 C CA . ALA A 1 90 ? -21.571 3.665 2.109 1.00 95.19 90 ALA A CA 1
ATOM 692 C C . ALA A 1 90 ? -20.198 3.296 1.529 1.00 95.19 90 ALA A C 1
ATOM 694 O O . ALA A 1 90 ? -19.300 4.134 1.540 1.00 95.19 90 ALA A O 1
ATOM 695 N N . VAL A 1 91 ? -20.044 2.093 0.963 1.00 95.81 91 VAL A N 1
ATOM 696 C CA . VAL A 1 91 ? -18.800 1.651 0.299 1.00 95.81 91 VAL A CA 1
ATOM 697 C C . VAL A 1 91 ? -18.449 2.555 -0.882 1.00 95.81 91 VAL A C 1
ATOM 699 O O . VAL A 1 91 ? -17.318 3.036 -0.977 1.00 95.81 91 VAL A O 1
ATOM 702 N N . LEU A 1 92 ? -19.424 2.871 -1.741 1.00 94.38 92 LEU A N 1
ATOM 703 C CA . LEU A 1 92 ? -19.232 3.841 -2.824 1.00 94.38 92 LEU A CA 1
ATOM 704 C C . LEU A 1 92 ? -18.845 5.221 -2.276 1.00 94.38 92 LEU A C 1
ATOM 706 O O . LEU A 1 92 ? -17.897 5.832 -2.767 1.00 94.38 92 LEU A O 1
ATOM 710 N N . GLY A 1 93 ? -19.510 5.681 -1.213 1.00 95.75 93 GLY A N 1
ATOM 711 C CA . GLY A 1 93 ? -19.175 6.935 -0.536 1.00 95.75 93 GLY A CA 1
ATOM 712 C C . GLY A 1 93 ? -17.733 6.973 -0.020 1.00 95.75 93 GLY A C 1
ATOM 713 O O . GLY A 1 93 ? -17.031 7.964 -0.226 1.00 95.75 93 GLY A O 1
ATOM 714 N N . LEU A 1 94 ? -17.244 5.880 0.576 1.00 96.75 94 LEU A N 1
ATOM 715 C CA . LEU A 1 94 ? -15.879 5.783 1.106 1.00 96.75 94 LEU A CA 1
ATOM 716 C C . LEU A 1 94 ? -14.802 6.035 0.043 1.00 96.75 94 LEU A C 1
ATOM 718 O O . LEU A 1 94 ? -13.764 6.595 0.386 1.00 96.75 94 LEU A O 1
ATOM 722 N N . ARG A 1 95 ? -15.049 5.703 -1.235 1.00 96.12 95 ARG A N 1
ATOM 723 C CA . ARG A 1 95 ? -14.112 5.958 -2.351 1.00 96.12 95 ARG A CA 1
ATOM 724 C C . ARG A 1 95 ? -13.954 7.442 -2.686 1.00 96.12 95 ARG A C 1
ATOM 726 O O . ARG A 1 95 ? -12.956 7.827 -3.296 1.00 96.12 95 ARG A O 1
ATOM 733 N N . HIS A 1 96 ? -14.923 8.264 -2.296 1.00 95.75 96 HIS A N 1
ATOM 734 C CA . HIS A 1 96 ? -14.968 9.693 -2.602 1.00 95.75 96 HIS A CA 1
ATOM 735 C C . HIS A 1 96 ? -14.768 10.579 -1.368 1.00 95.75 96 HIS A C 1
ATOM 737 O O . HIS A 1 96 ? -14.364 11.733 -1.509 1.00 95.75 96 HIS A O 1
ATOM 743 N N . LEU A 1 97 ? -14.997 10.048 -0.164 1.00 96.38 97 LEU A N 1
ATOM 744 C CA . LEU A 1 97 ? -14.828 10.786 1.084 1.00 96.38 97 LEU A CA 1
ATOM 745 C C . LEU A 1 97 ? -13.364 11.179 1.315 1.00 96.38 97 LEU A C 1
ATOM 747 O O . LEU A 1 97 ? -12.509 10.295 1.369 1.00 96.38 97 LEU A O 1
ATOM 751 N N . PRO A 1 98 ? -13.047 12.470 1.521 1.00 96.94 98 PRO A N 1
ATOM 752 C CA . PRO A 1 98 ? -11.670 12.891 1.728 1.00 96.94 98 PRO A CA 1
ATOM 753 C C . PRO A 1 98 ? -11.027 12.225 2.948 1.00 96.94 98 PRO A C 1
ATOM 755 O O . PRO A 1 98 ? -11.615 12.181 4.031 1.00 96.94 98 PRO A O 1
ATOM 758 N N . ILE A 1 99 ? -9.794 11.751 2.795 1.00 97.62 99 ILE A N 1
ATOM 759 C CA . ILE A 1 99 ? -9.010 11.144 3.873 1.00 97.62 99 ILE A CA 1
ATOM 760 C C . ILE A 1 99 ? -8.051 12.160 4.501 1.00 97.62 99 ILE A C 1
ATOM 762 O O . ILE A 1 99 ? -7.648 13.122 3.836 1.00 97.62 99 ILE A O 1
ATOM 766 N N . PRO A 1 100 ? -7.641 11.938 5.762 1.00 97.19 100 PRO A N 1
ATOM 767 C CA . PRO A 1 100 ? -6.607 12.744 6.392 1.00 97.19 100 PRO A CA 1
ATOM 768 C C . PRO A 1 100 ? -5.276 12.730 5.628 1.00 97.19 100 PRO A C 1
ATOM 770 O O . PRO A 1 100 ? -4.996 11.831 4.823 1.00 97.19 100 PRO A O 1
ATOM 773 N N . ASP A 1 101 ? -4.410 13.695 5.931 1.00 96.75 101 ASP A N 1
ATOM 774 C CA . ASP A 1 101 ? -3.049 13.710 5.406 1.00 96.75 101 ASP A CA 1
ATOM 775 C C . ASP A 1 101 ? -2.218 12.506 5.876 1.00 96.75 101 ASP A C 1
ATOM 777 O O . ASP A 1 101 ? -2.524 11.816 6.853 1.00 96.75 101 ASP A O 1
ATOM 781 N N . THR A 1 102 ? -1.120 12.262 5.163 1.00 97.00 102 THR A N 1
ATOM 782 C CA . THR A 1 102 ? -0.248 11.103 5.381 1.00 97.00 102 THR A CA 1
ATOM 783 C C . THR A 1 102 ? 0.293 11.033 6.813 1.00 97.00 102 THR A C 1
ATOM 785 O O . THR A 1 102 ? 0.417 9.941 7.374 1.00 97.00 102 THR A O 1
ATOM 788 N N . LYS A 1 103 ? 0.594 12.179 7.439 1.00 96.62 103 LYS A N 1
ATOM 789 C CA . LYS A 1 103 ? 1.128 12.223 8.805 1.00 96.62 103 LYS A CA 1
ATOM 790 C C . LYS A 1 103 ? 0.056 11.799 9.804 1.00 96.62 103 LYS A C 1
ATOM 792 O O . LYS A 1 103 ? 0.346 10.991 10.689 1.00 96.62 103 LYS A O 1
ATOM 797 N N . LEU A 1 104 ? -1.171 12.300 9.662 1.00 97.19 104 LEU A N 1
ATOM 798 C CA . LEU A 1 104 ? -2.274 11.926 10.543 1.00 97.19 104 LEU A CA 1
ATOM 799 C C . LEU A 1 104 ? -2.710 10.470 10.334 1.00 97.19 104 LEU A C 1
ATOM 801 O O . LEU A 1 104 ? -2.857 9.755 11.324 1.00 97.19 104 LEU A O 1
ATOM 805 N N . VAL A 1 105 ? -2.816 9.990 9.087 1.00 97.88 105 VAL A N 1
ATOM 806 C CA . VAL A 1 105 ? -3.125 8.575 8.791 1.00 97.88 105 VAL A CA 1
ATOM 807 C C . VAL A 1 105 ? -2.107 7.636 9.440 1.00 97.88 105 VAL A C 1
ATOM 809 O O . VAL A 1 105 ? -2.499 6.667 10.083 1.00 97.88 105 VAL A O 1
ATOM 812 N N . ASN A 1 106 ? -0.805 7.935 9.356 1.00 97.88 106 ASN A N 1
ATOM 813 C CA . ASN A 1 106 ? 0.221 7.112 10.006 1.00 97.88 106 ASN A CA 1
ATOM 814 C C . ASN A 1 106 ? 0.084 7.110 11.540 1.00 97.88 106 ASN A C 1
ATOM 816 O O . ASN A 1 106 ? 0.244 6.065 12.164 1.00 97.88 106 ASN A O 1
ATOM 820 N N . ARG A 1 107 ? -0.254 8.251 12.160 1.00 97.81 107 ARG A N 1
ATOM 821 C CA . ARG A 1 107 ? -0.506 8.321 13.613 1.00 97.81 107 ARG A CA 1
ATOM 822 C C . ARG A 1 107 ? -1.729 7.498 14.021 1.00 97.81 107 ARG A C 1
ATOM 824 O O . ARG A 1 107 ? -1.665 6.782 15.016 1.00 97.81 107 ARG A O 1
ATOM 831 N N . LEU A 1 108 ? -2.815 7.585 13.252 1.00 98.12 108 LEU A N 1
ATOM 832 C CA . LEU A 1 108 ? -4.030 6.794 13.462 1.00 98.12 108 LEU A CA 1
ATOM 833 C C . LEU A 1 108 ? -3.737 5.296 13.323 1.00 98.12 108 LEU A C 1
ATOM 835 O O . LEU A 1 108 ? -4.114 4.521 14.198 1.00 98.12 108 LEU A O 1
ATOM 839 N N . TYR A 1 109 ? -3.003 4.901 12.279 1.00 98.38 109 TYR A N 1
ATOM 840 C CA . TYR A 1 109 ? -2.608 3.513 12.025 1.00 98.38 109 TYR A CA 1
ATOM 841 C C . TYR A 1 109 ? -1.747 2.931 13.154 1.00 98.38 109 TYR A C 1
ATOM 843 O O . TYR A 1 109 ? -1.957 1.796 13.572 1.00 98.38 109 TYR A O 1
ATOM 851 N N . THR A 1 110 ? -0.824 3.713 13.719 1.00 97.94 110 THR A N 1
ATOM 852 C CA . THR A 1 110 ? -0.045 3.279 14.891 1.00 97.94 110 THR A CA 1
ATOM 853 C C . THR A 1 110 ? -0.915 3.148 16.148 1.00 97.94 110 THR A C 1
ATOM 855 O O . THR A 1 110 ? -0.701 2.242 16.951 1.00 97.94 110 THR A O 1
ATOM 858 N N . ALA A 1 111 ? -1.914 4.020 16.324 1.00 98.38 111 ALA A N 1
ATOM 859 C CA . ALA A 1 111 ? -2.771 4.039 17.510 1.00 98.38 111 ALA A CA 1
ATOM 860 C C . ALA A 1 111 ? -3.892 2.984 17.496 1.00 98.38 111 ALA A C 1
ATOM 862 O O . ALA A 1 111 ? -4.300 2.524 18.563 1.00 98.38 111 ALA A O 1
ATOM 863 N N . VAL A 1 112 ? -4.387 2.579 16.318 1.00 98.50 112 VAL A N 1
ATOM 864 C CA . VAL A 1 112 ? -5.632 1.792 16.184 1.00 98.50 112 VAL A CA 1
ATOM 865 C C . VAL A 1 112 ? -5.611 0.470 16.962 1.00 98.50 112 VAL A C 1
ATOM 867 O O . VAL A 1 112 ? -6.626 0.068 17.522 1.00 98.50 112 VAL A O 1
ATOM 870 N N . ARG A 1 113 ? -4.447 -0.182 17.075 1.00 98.44 113 ARG A N 1
ATOM 871 C CA . ARG A 1 113 ? -4.292 -1.441 17.823 1.00 98.44 113 ARG A CA 1
ATOM 872 C C . ARG A 1 113 ? -4.481 -1.254 19.328 1.00 98.44 113 ARG A C 1
ATOM 874 O O . ARG A 1 113 ? -5.161 -2.052 19.966 1.00 98.44 113 ARG A O 1
ATOM 881 N N . GLN A 1 114 ? -3.902 -0.188 19.885 1.00 98.56 114 GLN A N 1
ATOM 882 C CA . GLN A 1 114 ? -4.096 0.166 21.291 1.00 98.56 114 GLN A CA 1
ATOM 883 C C . GLN A 1 114 ? -5.545 0.592 21.537 1.00 98.56 114 GLN A C 1
ATOM 885 O O . GLN A 1 114 ? -6.157 0.151 22.496 1.00 98.56 114 GLN A O 1
ATOM 890 N N . VAL A 1 115 ? -6.117 1.378 20.630 1.00 98.38 115 VAL A N 1
ATOM 891 C CA . VAL A 1 115 ? -7.502 1.856 20.706 1.00 98.38 115 VAL A CA 1
ATOM 892 C C . VAL A 1 115 ? -8.518 0.705 20.679 1.00 98.38 115 VAL A C 1
ATOM 894 O O . VAL A 1 115 ? -9.461 0.697 21.469 1.00 98.38 115 VAL A O 1
ATOM 897 N N . TRP A 1 116 ? -8.308 -0.303 19.828 1.00 98.62 116 TRP A N 1
ATOM 898 C CA . TRP A 1 116 ? -9.098 -1.539 19.837 1.00 98.62 116 TRP A CA 1
ATOM 899 C C . TRP A 1 116 ? -9.014 -2.245 21.197 1.00 98.62 116 TRP A C 1
ATOM 901 O O . TRP A 1 116 ? -10.041 -2.633 21.756 1.00 98.62 116 TRP A O 1
ATOM 911 N N . LEU A 1 117 ? -7.808 -2.344 21.768 1.00 98.31 117 LEU A N 1
ATOM 912 C CA . LEU A 1 117 ? -7.573 -2.945 23.083 1.00 98.31 117 LEU A CA 1
ATOM 913 C C . LEU A 1 117 ? -8.197 -2.122 24.225 1.00 98.31 117 LEU A C 1
ATOM 915 O O . LEU A 1 117 ? -8.693 -2.696 25.189 1.00 98.31 117 LEU A O 1
ATOM 919 N N . ASP A 1 118 ? -8.266 -0.798 24.082 1.00 98.50 118 ASP A N 1
ATOM 920 C CA . ASP A 1 118 ? -8.925 0.134 25.010 1.00 98.50 118 ASP A CA 1
ATOM 921 C C . ASP A 1 118 ? -10.466 0.098 24.911 1.00 98.50 118 ASP A C 1
ATOM 923 O O . ASP A 1 118 ? -11.170 0.794 25.648 1.00 98.50 118 ASP A O 1
ATOM 927 N N . GLY A 1 119 ? -11.017 -0.729 24.017 1.00 98.25 119 GLY A N 1
ATOM 928 C CA . GLY A 1 119 ? -12.453 -0.980 23.910 1.00 98.25 119 GLY A CA 1
ATOM 929 C C . GLY A 1 119 ? -13.216 -0.040 22.983 1.00 98.25 119 GLY A C 1
ATOM 930 O O . GLY A 1 119 ? -14.446 -0.090 22.965 1.00 98.25 119 GLY A O 1
ATOM 931 N N . TYR A 1 120 ? -12.524 0.777 22.192 1.00 98.56 120 TYR A N 1
ATOM 932 C CA . TYR A 1 120 ? -13.157 1.543 21.121 1.00 98.56 120 TYR A CA 1
ATOM 933 C C . TYR A 1 120 ? -13.667 0.614 20.015 1.00 98.56 120 TYR A C 1
ATOM 935 O O . TYR A 1 120 ? -13.153 -0.490 19.821 1.00 98.56 120 TYR A O 1
ATOM 943 N N . LYS A 1 121 ? -14.708 1.054 19.306 1.00 98.44 121 LYS A N 1
ATOM 944 C CA . LYS A 1 121 ? -15.460 0.226 18.350 1.00 98.44 121 LYS A CA 1
ATOM 945 C C . LYS A 1 121 ? -15.542 0.833 16.957 1.00 98.44 121 LYS A C 1
ATOM 947 O O . LYS A 1 121 ? -15.689 0.088 15.993 1.00 98.44 121 LYS A O 1
ATOM 952 N N . SER A 1 122 ? -15.433 2.153 16.838 1.00 98.56 122 SER A N 1
ATOM 953 C CA . SER A 1 122 ? -15.583 2.841 15.559 1.00 98.56 122 SER A CA 1
ATOM 954 C C . SER A 1 122 ? -14.648 4.036 15.385 1.00 98.56 122 SER A C 1
ATOM 956 O O . SER A 1 122 ? -13.998 4.498 16.327 1.00 98.56 122 SER A O 1
ATOM 958 N N . VAL A 1 123 ? -14.587 4.506 14.140 1.00 98.12 123 VAL A N 1
ATOM 959 C CA . VAL A 1 123 ? -13.849 5.663 13.641 1.00 98.12 123 VAL A CA 1
ATOM 960 C C . VAL A 1 123 ? -14.831 6.687 13.071 1.00 98.12 123 VAL A C 1
ATOM 962 O O . VAL A 1 123 ? -15.831 6.319 12.455 1.00 98.12 123 VAL A O 1
ATOM 965 N N . GLN A 1 124 ? -14.532 7.971 13.235 1.00 97.25 124 GLN A N 1
ATOM 966 C CA . GLN A 1 124 ? -15.281 9.093 12.675 1.00 97.25 124 GLN A CA 1
ATOM 967 C C . GLN A 1 124 ? -14.395 9.952 11.767 1.00 97.25 124 GLN A C 1
ATOM 969 O O . 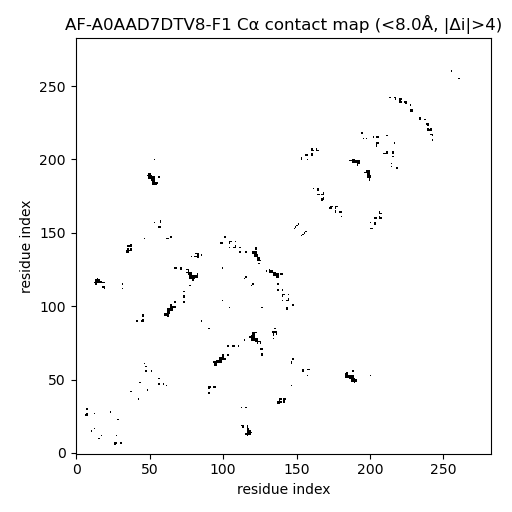GLN A 1 124 ? -13.181 10.046 11.954 1.00 97.25 124 GLN A O 1
ATOM 974 N N . TYR A 1 125 ? -15.016 10.624 10.798 1.00 96.00 125 TYR A N 1
ATOM 975 C CA . TYR A 1 125 ? -14.365 11.601 9.919 1.00 96.00 125 TYR A CA 1
ATOM 976 C C . TYR A 1 125 ? -14.263 12.974 10.604 1.00 96.00 125 TYR A C 1
ATOM 978 O O . TYR A 1 125 ? -14.803 13.976 10.136 1.00 96.00 125 TYR A O 1
ATOM 986 N N . THR A 1 126 ? -13.572 13.033 11.742 1.00 95.00 126 THR A N 1
ATOM 987 C CA . THR A 1 126 ? -13.501 14.234 12.594 1.00 95.00 126 THR A CA 1
ATOM 988 C C . THR A 1 126 ? -12.873 15.435 11.883 1.00 95.00 126 THR A C 1
ATOM 990 O O . THR A 1 126 ? -13.202 16.579 12.183 1.00 95.00 126 THR A O 1
ATOM 993 N N . HIS A 1 127 ? -12.014 15.199 10.888 1.00 94.88 127 HIS A N 1
ATOM 994 C CA . HIS A 1 127 ? -11.414 16.245 10.051 1.00 94.88 127 HIS A CA 1
ATOM 995 C C . HIS A 1 127 ? -12.388 16.896 9.058 1.00 94.88 127 HIS A C 1
ATOM 997 O O . HIS A 1 127 ? -12.015 17.876 8.421 1.00 94.88 127 HIS A O 1
ATOM 1003 N N . LEU A 1 128 ? -13.617 16.384 8.920 1.00 94.06 128 LEU A N 1
ATOM 1004 C CA . LEU A 1 128 ? -14.665 16.957 8.066 1.00 94.06 128 LEU A CA 1
ATOM 1005 C C . LEU A 1 128 ? -15.651 17.851 8.840 1.00 94.06 128 LEU A C 1
ATOM 1007 O O . LEU A 1 128 ? -16.756 18.099 8.359 1.00 94.06 128 LEU A O 1
ATOM 1011 N N . ASN A 1 129 ? -15.277 18.320 10.038 1.00 89.31 129 ASN A N 1
ATOM 1012 C CA . ASN A 1 129 ? -16.030 19.293 10.843 1.00 89.31 129 ASN A CA 1
ATOM 1013 C C . ASN A 1 129 ? -17.524 18.949 11.021 1.00 89.31 129 ASN A C 1
ATOM 1015 O O . ASN A 1 129 ? -18.383 19.820 10.949 1.00 89.31 129 ASN A O 1
ATOM 1019 N N . GLY A 1 130 ? -17.845 17.667 11.221 1.00 83.81 130 GLY A N 1
ATOM 1020 C CA . GLY A 1 130 ? -19.222 17.215 11.454 1.00 83.81 130 GLY A CA 1
ATOM 1021 C C . GLY A 1 130 ? -20.075 17.019 10.197 1.00 83.81 130 GLY A C 1
ATOM 1022 O O . GLY A 1 130 ? -21.210 16.575 10.322 1.00 83.81 130 GLY A O 1
ATOM 1023 N N . THR A 1 131 ? -19.533 17.247 8.993 1.00 86.25 131 THR A N 1
ATOM 1024 C CA . THR A 1 131 ? -20.229 16.943 7.720 1.00 86.25 131 THR A CA 1
ATOM 1025 C C . THR A 1 131 ? -20.629 15.466 7.631 1.00 86.25 131 THR A C 1
ATOM 1027 O O . THR A 1 131 ? -21.631 15.113 7.017 1.00 86.25 131 THR A O 1
ATOM 1030 N N . VAL A 1 132 ? -19.844 14.591 8.264 1.00 87.38 132 VAL A N 1
ATOM 1031 C CA . VAL A 1 132 ? -20.102 13.154 8.343 1.00 87.38 132 VAL A CA 1
ATOM 1032 C C . VAL A 1 132 ? -20.206 12.763 9.812 1.00 87.38 132 VAL A C 1
ATOM 1034 O O . VAL A 1 132 ? -19.205 12.710 10.523 1.00 87.38 132 VAL A O 1
ATOM 1037 N N . THR A 1 133 ? -21.423 12.477 10.265 1.00 88.19 133 THR A N 1
ATOM 1038 C CA . THR A 1 133 ? -21.723 12.071 11.651 1.00 88.19 133 THR A CA 1
ATOM 1039 C C . THR A 1 133 ? -21.706 10.553 11.855 1.00 88.19 133 THR A C 1
ATOM 1041 O O . THR A 1 133 ? -21.875 10.069 12.972 1.00 88.19 133 THR A O 1
ATOM 1044 N N . SER A 1 134 ? -21.490 9.785 10.785 1.00 94.69 134 SER A N 1
ATOM 1045 C CA . SER A 1 134 ? -21.500 8.322 10.813 1.00 94.69 134 SER A CA 1
ATOM 1046 C C . SER A 1 134 ? -20.294 7.728 11.549 1.00 94.69 134 SER A C 1
ATOM 1048 O O . SER A 1 134 ? -19.182 8.256 11.495 1.00 94.69 134 SER A O 1
ATOM 1050 N N . TYR A 1 135 ? -20.526 6.587 12.199 1.00 97.44 135 TYR A N 1
ATOM 1051 C CA . TYR A 1 135 ? -19.504 5.765 12.843 1.00 97.44 135 TYR A CA 1
ATOM 1052 C C . TYR A 1 135 ? -19.123 4.606 11.922 1.00 97.44 135 TYR A C 1
ATOM 1054 O O . TYR A 1 135 ? -19.971 3.782 11.579 1.00 97.44 135 TYR A O 1
ATOM 1062 N N . PHE A 1 136 ? -17.850 4.526 11.545 1.00 97.88 136 PHE A N 1
ATOM 1063 C CA . PHE A 1 136 ? -17.318 3.487 10.664 1.00 97.88 136 PHE A CA 1
ATOM 1064 C C . PHE A 1 136 ? -16.495 2.459 11.444 1.00 97.88 136 PHE A C 1
ATOM 1066 O O . PHE A 1 136 ? -15.962 2.785 12.502 1.00 97.88 136 PHE A O 1
ATOM 1073 N N . PRO A 1 137 ? -16.347 1.219 10.960 1.00 98.31 137 PRO A N 1
ATOM 1074 C CA . PRO A 1 137 ? -15.501 0.224 11.613 1.00 98.31 137 PRO A CA 1
ATOM 1075 C C . PRO A 1 137 ? -14.031 0.655 11.733 1.00 98.31 137 PRO A C 1
ATOM 1077 O O . PRO A 1 137 ? -13.522 1.429 10.922 1.00 98.31 137 PRO A O 1
ATOM 1080 N N . LEU A 1 138 ? -13.312 0.096 12.713 1.00 98.56 138 LEU A N 1
ATOM 1081 C CA . LEU A 1 138 ? -11.892 0.407 12.939 1.00 98.56 138 LEU A CA 1
ATOM 1082 C C . LEU A 1 138 ? -10.983 0.043 11.750 1.00 98.56 138 LEU A C 1
ATOM 1084 O O . LEU A 1 138 ? -9.957 0.701 11.555 1.00 98.56 138 LEU A O 1
ATOM 1088 N N . TRP A 1 139 ? -11.360 -0.948 10.929 1.00 98.56 139 TRP A N 1
ATOM 1089 C CA . TRP A 1 139 ? -10.609 -1.317 9.721 1.00 98.56 139 TRP A CA 1
ATOM 1090 C C . TRP A 1 139 ? -10.494 -0.170 8.708 1.00 98.56 139 TRP A C 1
ATOM 1092 O O . TRP A 1 139 ? -9.588 -0.175 7.872 1.00 98.56 139 TRP A O 1
ATOM 1102 N N . LEU A 1 140 ? -11.338 0.864 8.811 1.00 98.38 140 LEU A N 1
ATOM 1103 C CA . LEU A 1 140 ? -11.271 2.047 7.956 1.00 98.38 140 LEU A CA 1
ATOM 1104 C C . LEU A 1 140 ? -9.902 2.750 8.024 1.00 98.38 140 LEU A C 1
ATOM 1106 O O . LEU A 1 140 ? -9.422 3.274 7.020 1.00 98.38 140 LEU A O 1
ATOM 1110 N N . VAL A 1 141 ? -9.224 2.713 9.177 1.00 98.56 141 VAL A N 1
ATOM 1111 C CA . VAL A 1 141 ? -7.863 3.265 9.304 1.00 98.56 141 VAL A CA 1
ATOM 1112 C C . VAL A 1 141 ? -6.873 2.514 8.410 1.00 98.56 141 VAL A C 1
ATOM 1114 O O . VAL A 1 141 ? -6.003 3.134 7.794 1.00 98.56 141 VAL A O 1
ATOM 1117 N N . ASN A 1 142 ? -7.019 1.190 8.298 1.00 98.56 142 ASN A N 1
ATOM 1118 C CA . ASN A 1 142 ? -6.190 0.376 7.412 1.00 98.56 142 ASN A CA 1
ATOM 1119 C C . ASN A 1 142 ? -6.497 0.679 5.945 1.00 98.56 142 ASN A C 1
ATOM 1121 O O . ASN A 1 142 ? -5.563 0.808 5.157 1.00 98.56 142 ASN A O 1
ATOM 1125 N N . TYR A 1 143 ? -7.766 0.899 5.590 1.00 98.50 143 TYR A N 1
ATOM 1126 C CA . TYR A 1 143 ? -8.129 1.389 4.258 1.00 98.50 143 TYR A CA 1
ATOM 1127 C C . TYR A 1 143 ? -7.439 2.720 3.929 1.00 98.50 143 TYR A C 1
ATOM 1129 O O . TYR A 1 143 ? -6.762 2.825 2.906 1.00 98.50 143 TYR A O 1
ATOM 1137 N N . TRP A 1 144 ? -7.519 3.719 4.816 1.00 98.62 144 TRP A N 1
ATOM 1138 C CA . TRP A 1 144 ? -6.828 4.998 4.614 1.00 98.62 144 TRP A CA 1
ATOM 1139 C C . TRP A 1 144 ? -5.321 4.810 4.431 1.00 98.62 144 TRP A C 1
ATOM 1141 O O . TRP A 1 144 ? -4.727 5.415 3.538 1.00 98.62 144 TRP A O 1
ATOM 1151 N N . LYS A 1 145 ? -4.701 3.942 5.239 1.00 98.50 145 LYS A N 1
ATOM 1152 C CA . LYS A 1 145 ? -3.277 3.614 5.122 1.00 98.50 145 LYS A CA 1
ATOM 1153 C C . LYS A 1 145 ? -2.944 3.016 3.753 1.00 98.50 145 LYS A C 1
ATOM 1155 O O . LYS A 1 145 ? -2.015 3.504 3.109 1.00 98.50 145 LYS A O 1
ATOM 1160 N N . GLN A 1 146 ? -3.717 2.037 3.288 1.00 98.44 146 GLN A N 1
ATOM 1161 C CA . GLN A 1 146 ? -3.531 1.434 1.967 1.00 98.44 146 GLN A CA 1
ATOM 1162 C C . GLN A 1 146 ? -3.686 2.467 0.841 1.00 98.44 146 GLN A C 1
ATOM 1164 O O . GLN A 1 146 ? -2.846 2.528 -0.054 1.00 98.44 146 GLN A O 1
ATOM 1169 N N . VAL A 1 147 ? -4.685 3.356 0.914 1.00 98.38 147 VAL A N 1
ATOM 1170 C CA . VAL A 1 147 ? -4.879 4.432 -0.075 1.00 98.38 147 VAL A CA 1
ATOM 1171 C C . VAL A 1 147 ? -3.680 5.383 -0.122 1.00 98.38 147 VAL A C 1
ATOM 1173 O O . VAL A 1 147 ? -3.231 5.751 -1.209 1.00 98.38 147 VAL A O 1
ATOM 1176 N N . VAL A 1 148 ? -3.137 5.781 1.034 1.00 98.38 148 VAL A N 1
ATOM 1177 C CA . VAL A 1 148 ? -1.947 6.647 1.108 1.00 98.38 148 VAL A CA 1
ATOM 1178 C C . VAL A 1 148 ? -0.732 5.982 0.466 1.00 98.38 148 VAL A C 1
ATOM 1180 O O . VAL A 1 148 ? -0.003 6.623 -0.298 1.00 98.38 148 VAL A O 1
ATOM 1183 N N . GLU A 1 149 ? -0.509 4.701 0.745 1.00 97.81 149 GLU A N 1
ATOM 1184 C CA . GLU A 1 149 ? 0.614 3.952 0.181 1.00 97.81 149 GLU A CA 1
ATOM 1185 C C . GLU A 1 149 ? 0.457 3.734 -1.319 1.00 97.81 149 GLU A C 1
ATOM 1187 O O . GLU A 1 149 ? 1.385 4.021 -2.071 1.00 97.81 149 GLU A O 1
ATOM 1192 N N . LEU A 1 150 ? -0.730 3.338 -1.770 1.00 97.88 150 LEU A N 1
ATOM 1193 C CA . LEU A 1 150 ? -1.042 3.183 -3.184 1.00 97.88 150 LEU A CA 1
ATOM 1194 C C . LEU A 1 150 ? -0.859 4.502 -3.948 1.00 97.88 150 LEU A C 1
ATOM 1196 O O . LEU A 1 150 ? -0.238 4.531 -5.010 1.00 97.88 150 LEU A O 1
ATOM 1200 N N . ARG A 1 151 ? -1.346 5.625 -3.406 1.00 97.75 151 ARG A N 1
ATOM 1201 C CA . ARG A 1 151 ? -1.170 6.947 -4.028 1.00 97.75 151 ARG A CA 1
ATOM 1202 C C . ARG A 1 151 ? 0.306 7.306 -4.172 1.00 97.75 151 ARG A C 1
ATOM 1204 O O . ARG A 1 151 ? 0.735 7.666 -5.264 1.00 97.75 151 ARG A O 1
ATOM 1211 N N . SER A 1 152 ? 1.060 7.229 -3.079 1.00 97.31 152 SER A N 1
ATOM 1212 C CA . SER A 1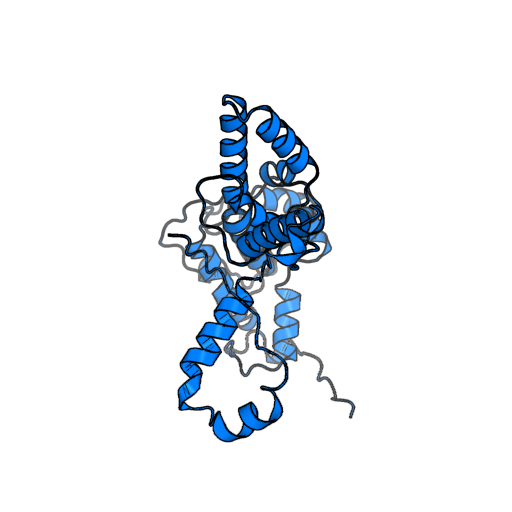 152 ? 2.435 7.738 -3.009 1.00 97.31 152 SER A CA 1
ATOM 1213 C C . SER A 1 152 ? 3.469 6.816 -3.656 1.00 97.31 152 SER A C 1
ATOM 1215 O O . SER A 1 152 ? 4.351 7.301 -4.360 1.00 97.31 152 SER A O 1
ATOM 1217 N N . LYS A 1 153 ? 3.366 5.501 -3.440 1.00 96.81 153 LYS A N 1
ATOM 1218 C CA . LYS A 1 153 ? 4.363 4.517 -3.888 1.00 96.81 153 LYS A CA 1
ATOM 1219 C C . LYS A 1 153 ? 4.090 3.983 -5.294 1.00 96.81 153 LYS A C 1
ATOM 1221 O O . LYS A 1 153 ? 5.022 3.531 -5.950 1.00 96.81 153 LYS A O 1
ATOM 1226 N N . VAL A 1 154 ? 2.836 4.035 -5.751 1.00 97.44 154 VAL A N 1
ATOM 1227 C CA . VAL A 1 154 ? 2.407 3.397 -7.005 1.00 97.44 154 VAL A CA 1
ATOM 1228 C C . VAL A 1 154 ? 1.853 4.431 -7.986 1.00 97.44 154 VAL A C 1
ATOM 1230 O O . VAL A 1 154 ? 2.477 4.705 -9.007 1.00 97.44 154 VAL A O 1
ATOM 1233 N N . ARG A 1 155 ? 0.704 5.047 -7.686 1.00 97.56 155 ARG A N 1
ATOM 1234 C CA . ARG A 1 155 ? -0.029 5.884 -8.651 1.00 97.56 155 ARG A CA 1
ATOM 1235 C C . ARG A 1 155 ? 0.750 7.127 -9.076 1.00 97.56 155 ARG A C 1
ATOM 1237 O O . ARG A 1 155 ? 0.862 7.384 -10.267 1.00 97.56 155 ARG A O 1
ATOM 1244 N N . GLN A 1 156 ? 1.286 7.894 -8.127 1.00 97.69 156 GLN A N 1
ATOM 1245 C CA . GLN A 1 156 ? 2.008 9.139 -8.420 1.00 97.69 156 GLN A CA 1
ATOM 1246 C C . GLN A 1 156 ? 3.259 8.920 -9.292 1.00 97.69 156 GLN A C 1
ATOM 1248 O O . GLN A 1 156 ? 3.415 9.637 -10.282 1.00 97.69 156 GLN A O 1
ATOM 1253 N N . PRO A 1 157 ? 4.129 7.931 -9.006 1.00 97.81 157 PRO A N 1
ATOM 1254 C CA . PRO A 1 157 ? 5.226 7.604 -9.911 1.00 97.81 157 PRO A CA 1
ATOM 1255 C C . PRO A 1 157 ? 4.769 7.211 -11.319 1.00 97.81 157 PRO A C 1
ATOM 1257 O O . PRO A 1 157 ? 5.336 7.690 -12.298 1.00 97.81 157 PRO A O 1
ATOM 1260 N N . TRP A 1 158 ? 3.703 6.413 -11.434 1.00 97.88 158 TRP A N 1
ATOM 1261 C CA . TRP A 1 158 ? 3.160 6.019 -12.735 1.00 97.88 158 TRP A CA 1
ATOM 1262 C C . TRP A 1 158 ? 2.533 7.176 -13.516 1.00 97.88 158 TRP A C 1
ATOM 1264 O O . TRP A 1 158 ? 2.679 7.217 -14.733 1.00 97.88 158 TRP A O 1
ATOM 1274 N N . MET A 1 159 ? 1.907 8.146 -12.844 1.00 98.00 159 MET A N 1
ATOM 1275 C CA . MET A 1 159 ? 1.432 9.377 -13.490 1.00 98.00 159 MET A CA 1
ATOM 1276 C C . MET A 1 159 ? 2.592 10.154 -14.121 1.00 98.00 159 MET A C 1
ATOM 1278 O O . MET A 1 159 ? 2.540 10.489 -15.301 1.00 98.00 159 MET A O 1
ATOM 1282 N N . LYS A 1 160 ? 3.685 10.354 -13.375 1.00 97.81 160 LYS A N 1
ATOM 1283 C CA . LYS A 1 160 ? 4.891 11.034 -13.882 1.00 97.81 160 LYS A CA 1
ATOM 1284 C C . LYS A 1 160 ? 5.549 10.269 -15.033 1.00 97.81 160 LYS A C 1
ATOM 1286 O O . LYS A 1 160 ? 5.986 10.880 -16.007 1.00 97.81 160 LYS A O 1
ATOM 1291 N N . ALA A 1 161 ? 5.604 8.942 -14.932 1.00 97.75 161 ALA A N 1
ATOM 1292 C CA . ALA A 1 161 ? 6.104 8.078 -15.996 1.00 97.75 161 ALA A CA 1
ATOM 1293 C C . ALA A 1 161 ? 5.241 8.182 -17.262 1.00 97.75 161 ALA A C 1
ATOM 1295 O O . ALA A 1 161 ? 5.777 8.317 -18.360 1.00 97.75 161 ALA A O 1
ATOM 1296 N N . GLN A 1 162 ? 3.912 8.186 -17.124 1.00 97.81 162 GLN A N 1
ATOM 1297 C CA . GLN A 1 162 ? 2.996 8.364 -18.249 1.00 97.81 162 GLN A CA 1
ATOM 1298 C C . GLN A 1 162 ? 3.192 9.734 -18.915 1.00 97.81 162 GLN A C 1
ATOM 1300 O O . GLN A 1 162 ? 3.353 9.799 -20.130 1.00 97.81 162 GLN A O 1
ATOM 1305 N N . GLU A 1 163 ? 3.277 10.818 -18.140 1.00 97.81 163 GLU A N 1
ATOM 1306 C CA . GLU A 1 163 ? 3.592 12.158 -18.659 1.00 97.81 163 GLU A CA 1
ATOM 1307 C C . GLU A 1 163 ? 4.942 12.200 -19.393 1.00 97.81 163 GLU A C 1
ATOM 1309 O O . GLU A 1 163 ? 5.089 12.864 -20.423 1.00 97.81 163 GLU A O 1
ATOM 1314 N N . TRP A 1 164 ? 5.955 11.491 -18.884 1.00 98.00 164 TRP A N 1
ATOM 1315 C CA . TRP A 1 164 ? 7.241 11.360 -19.565 1.00 98.00 164 TRP A CA 1
ATOM 1316 C C . TRP A 1 164 ? 7.105 10.631 -20.908 1.00 98.00 164 TRP A C 1
ATOM 1318 O O . TRP A 1 164 ? 7.603 11.149 -21.908 1.00 98.00 164 TRP A O 1
ATOM 1328 N N . VAL A 1 165 ? 6.380 9.508 -20.961 1.00 98.06 165 VAL A N 1
ATOM 1329 C CA . VAL A 1 165 ? 6.111 8.765 -22.207 1.00 98.06 165 VAL A CA 1
ATOM 1330 C C . VAL A 1 165 ? 5.374 9.640 -23.225 1.00 98.06 165 VAL A C 1
ATOM 1332 O O . VAL A 1 165 ? 5.773 9.686 -24.387 1.00 98.06 165 VAL A O 1
ATOM 1335 N N . GLU A 1 166 ? 4.358 10.398 -22.806 1.00 98.00 166 GLU A N 1
ATOM 1336 C CA . GLU A 1 166 ? 3.629 11.309 -23.701 1.00 98.00 166 GLU A CA 1
ATOM 1337 C C . GLU A 1 166 ? 4.534 12.398 -24.296 1.00 98.00 166 GLU A C 1
ATOM 1339 O O . GLU A 1 166 ? 4.404 12.747 -25.471 1.00 98.00 166 GLU A O 1
ATOM 1344 N N . ARG A 1 167 ? 5.512 12.904 -23.533 1.00 98.00 167 ARG A N 1
ATOM 1345 C CA . ARG A 1 167 ? 6.517 13.839 -24.070 1.00 98.00 167 ARG A CA 1
ATOM 1346 C C . ARG A 1 167 ? 7.424 13.181 -25.110 1.00 98.00 167 ARG A C 1
ATOM 1348 O O . ARG A 1 167 ? 7.733 13.818 -26.114 1.00 98.00 167 ARG A O 1
ATOM 1355 N N . GLN A 1 168 ? 7.807 11.916 -24.915 1.00 97.94 168 GLN A N 1
ATOM 1356 C CA . GLN A 1 168 ? 8.647 11.183 -25.873 1.00 97.94 168 GLN A CA 1
ATOM 1357 C C . GLN A 1 168 ? 7.956 10.920 -27.220 1.00 97.94 168 GLN A C 1
ATOM 1359 O O . GLN A 1 168 ? 8.637 10.733 -28.224 1.00 97.94 16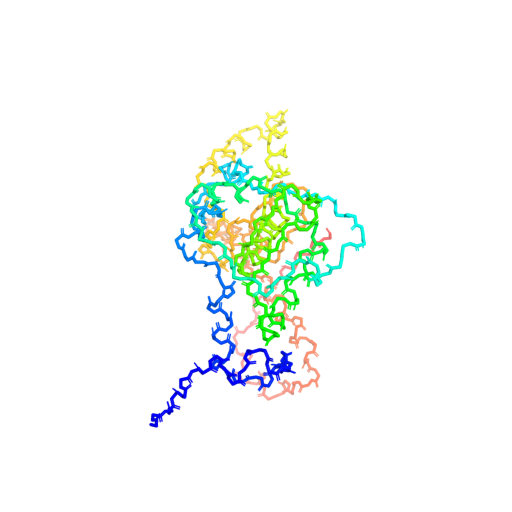8 GLN A O 1
ATOM 1364 N N . LYS A 1 169 ? 6.620 10.993 -27.301 1.00 97.44 169 LYS A N 1
ATOM 1365 C CA . LYS A 1 169 ? 5.898 10.898 -28.586 1.00 97.44 169 LYS A CA 1
ATOM 1366 C C . LYS A 1 169 ? 6.209 12.043 -29.553 1.00 97.44 169 LYS A C 1
ATOM 1368 O O . LYS A 1 169 ? 5.977 11.910 -30.750 1.00 97.44 169 LYS A O 1
ATOM 1373 N N . LYS A 1 170 ? 6.732 13.162 -29.043 1.00 97.19 170 LYS A N 1
ATOM 1374 C CA . LYS A 1 170 ? 7.100 14.353 -29.824 1.00 97.19 170 LYS A CA 1
ATOM 1375 C C . LYS A 1 170 ? 8.590 14.403 -30.180 1.00 97.19 170 LYS A C 1
ATOM 1377 O O . LYS A 1 170 ? 9.039 15.393 -30.747 1.00 97.19 170 LYS A O 1
ATOM 1382 N N . THR A 1 171 ? 9.365 13.383 -29.812 1.00 96.81 171 THR A N 1
ATOM 1383 C CA . THR A 1 171 ? 10.812 13.308 -30.061 1.00 96.81 171 THR A CA 1
ATOM 1384 C C . THR A 1 171 ? 11.125 12.220 -31.094 1.00 96.81 171 THR A C 1
ATOM 1386 O O . THR A 1 171 ? 10.225 11.568 -31.626 1.00 96.81 171 THR A O 1
ATOM 1389 N N . HIS A 1 172 ? 12.411 11.973 -31.364 1.00 96.31 172 HIS A N 1
ATOM 1390 C CA . HIS A 1 172 ? 12.850 10.847 -32.200 1.00 96.31 172 HIS A CA 1
ATOM 1391 C C . HIS A 1 172 ? 12.481 9.469 -31.608 1.00 96.31 172 HIS A C 1
ATOM 1393 O O . HIS A 1 172 ? 12.538 8.468 -32.314 1.00 96.31 172 HIS A O 1
ATOM 1399 N N . ASN A 1 173 ? 12.051 9.408 -30.340 1.00 96.12 173 ASN A N 1
ATOM 1400 C CA . ASN A 1 173 ? 11.627 8.181 -29.659 1.00 96.12 173 ASN A CA 1
ATOM 1401 C C . ASN A 1 173 ? 10.137 7.849 -29.848 1.00 96.12 173 ASN A C 1
ATOM 1403 O O . ASN A 1 173 ? 9.609 6.995 -29.131 1.00 96.12 173 ASN A O 1
ATOM 1407 N N . ARG A 1 174 ? 9.445 8.498 -30.793 1.00 97.25 174 ARG A N 1
ATOM 1408 C CA . ARG A 1 174 ? 7.992 8.371 -30.978 1.00 97.25 174 ARG A CA 1
ATOM 1409 C 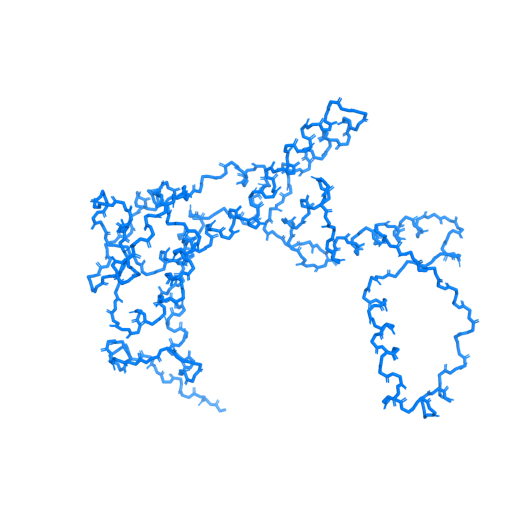C . ARG A 1 174 ? 7.497 6.924 -31.020 1.00 97.25 174 ARG A C 1
ATOM 1411 O O . ARG A 1 174 ? 6.616 6.568 -30.242 1.00 97.25 174 ARG A O 1
ATOM 1418 N N . THR A 1 175 ? 8.090 6.083 -31.865 1.00 97.81 175 THR A N 1
ATOM 1419 C CA . THR A 1 175 ? 7.677 4.678 -32.028 1.00 97.81 175 THR A CA 1
ATOM 1420 C C . THR A 1 175 ? 7.811 3.877 -30.728 1.00 97.81 175 THR A C 1
ATOM 1422 O O . THR A 1 175 ? 6.921 3.103 -30.368 1.00 97.81 175 THR A O 1
ATOM 1425 N N . LEU A 1 176 ? 8.899 4.090 -29.977 1.00 96.88 176 LEU A N 1
ATOM 1426 C CA . LEU A 1 176 ? 9.110 3.450 -28.674 1.00 96.88 176 LEU A CA 1
ATOM 1427 C C . LEU A 1 176 ? 8.100 3.951 -27.638 1.00 96.88 176 LEU A C 1
ATOM 1429 O O . LEU A 1 176 ? 7.579 3.158 -26.854 1.00 96.88 176 LEU A O 1
ATOM 1433 N N . ALA A 1 177 ? 7.778 5.245 -27.650 1.00 97.69 177 ALA A N 1
ATOM 1434 C CA . ALA A 1 177 ? 6.797 5.840 -26.750 1.00 97.69 177 ALA A CA 1
ATOM 1435 C C . ALA A 1 177 ? 5.365 5.338 -27.021 1.00 97.69 177 ALA A C 1
ATOM 1437 O O . ALA A 1 177 ? 4.624 5.035 -26.083 1.00 97.69 177 ALA A O 1
ATOM 1438 N N . GLU A 1 178 ? 4.976 5.192 -28.289 1.00 98.00 178 GLU A N 1
ATOM 1439 C CA . GLU A 1 178 ? 3.688 4.611 -28.700 1.00 98.00 178 GLU A CA 1
ATOM 1440 C C . GLU A 1 178 ? 3.591 3.124 -28.319 1.00 98.00 178 GLU A C 1
ATOM 1442 O O . GLU A 1 178 ? 2.592 2.688 -27.734 1.00 98.00 178 GLU A O 1
ATOM 1447 N N . THR A 1 179 ? 4.664 2.361 -28.547 1.00 98.06 179 THR A N 1
ATOM 1448 C CA . THR A 1 179 ? 4.755 0.949 -28.136 1.00 98.06 179 THR A CA 1
ATOM 1449 C C . THR A 1 179 ? 4.654 0.810 -26.618 1.00 98.06 179 THR A C 1
ATOM 1451 O O . THR A 1 179 ? 3.871 0.008 -26.112 1.00 98.06 179 THR A O 1
ATOM 1454 N N . THR A 1 180 ? 5.385 1.646 -25.876 1.00 97.81 180 THR A N 1
ATOM 1455 C CA . THR A 1 180 ? 5.339 1.675 -24.408 1.00 97.81 180 THR A CA 1
ATOM 1456 C C . THR A 1 180 ? 3.936 2.011 -23.919 1.00 97.81 180 THR A C 1
ATOM 1458 O O . THR A 1 180 ? 3.407 1.311 -23.063 1.00 97.81 180 THR A O 1
ATOM 1461 N N . SER A 1 181 ? 3.287 3.022 -24.503 1.00 98.00 181 SER A N 1
ATOM 1462 C CA . SER A 1 181 ? 1.905 3.387 -24.157 1.00 98.00 181 SER A CA 1
ATOM 1463 C C . SER A 1 181 ? 0.950 2.204 -24.337 1.00 98.00 181 SER A C 1
ATOM 1465 O O . SER A 1 181 ? 0.127 1.939 -23.465 1.00 98.00 181 SER A O 1
ATOM 1467 N N . THR A 1 182 ? 1.107 1.452 -25.431 1.00 98.00 182 THR A N 1
ATOM 1468 C CA . THR A 1 182 ? 0.325 0.237 -25.711 1.00 98.00 182 THR A CA 1
ATOM 1469 C C . THR A 1 182 ? 0.617 -0.884 -24.711 1.00 98.00 182 THR A C 1
ATOM 1471 O O . THR A 1 182 ? -0.278 -1.643 -24.355 1.00 98.00 182 THR A O 1
ATOM 1474 N N . LEU A 1 183 ? 1.848 -1.000 -24.214 1.00 97.44 183 LEU A N 1
ATOM 1475 C CA . LEU A 1 183 ? 2.182 -1.973 -23.175 1.00 97.44 183 LEU A CA 1
ATOM 1476 C C . LEU A 1 183 ? 1.527 -1.614 -21.830 1.00 97.44 183 LEU A C 1
ATOM 1478 O O . LEU A 1 183 ? 0.991 -2.492 -21.153 1.00 97.44 183 LEU A O 1
ATOM 1482 N N . LEU A 1 184 ? 1.492 -0.328 -21.462 1.00 97.06 184 LEU A N 1
ATOM 1483 C CA . LEU A 1 184 ? 0.882 0.143 -20.207 1.00 97.06 184 LEU A CA 1
ATOM 1484 C C . LEU A 1 184 ? -0.640 -0.094 -20.130 1.00 97.06 184 LEU A C 1
ATOM 1486 O O . LEU A 1 184 ? -1.206 -0.085 -19.033 1.00 97.06 184 LEU A O 1
ATOM 1490 N N . THR A 1 185 ? -1.320 -0.318 -21.261 1.00 97.94 185 THR A N 1
ATOM 1491 C CA . THR A 1 185 ? -2.749 -0.696 -21.282 1.00 97.94 185 THR A CA 1
ATOM 1492 C C . THR A 1 185 ? -2.991 -2.170 -20.982 1.00 97.94 185 THR A C 1
ATOM 1494 O O . THR A 1 185 ? -4.119 -2.544 -20.676 1.00 97.94 185 THR A O 1
ATOM 1497 N N . LYS A 1 186 ? -1.945 -3.001 -21.029 1.00 97.44 186 LYS A N 1
ATOM 1498 C CA . LYS A 1 186 ? -2.020 -4.448 -20.778 1.00 97.44 186 LYS A CA 1
ATOM 1499 C C . LYS A 1 186 ? -1.277 -4.870 -19.512 1.00 97.44 186 LYS A C 1
ATOM 1501 O O . LYS A 1 186 ? -1.556 -5.933 -18.972 1.00 97.44 186 LYS A O 1
ATOM 1506 N N . MET A 1 187 ? -0.325 -4.060 -19.052 1.00 96.62 187 MET A N 1
ATOM 1507 C CA . MET A 1 187 ? 0.541 -4.406 -17.929 1.00 96.62 187 MET A CA 1
ATOM 1508 C C . MET A 1 187 ? -0.190 -4.257 -16.581 1.00 96.62 187 MET A C 1
ATOM 1510 O O . MET A 1 187 ? -0.587 -3.135 -16.243 1.00 96.62 187 MET A O 1
ATOM 1514 N N . PRO A 1 188 ? -0.343 -5.347 -15.802 1.00 97.69 188 PRO A N 1
ATOM 1515 C CA . PRO A 1 188 ? -0.981 -5.306 -14.490 1.00 97.69 188 PRO A CA 1
ATOM 1516 C C . PRO A 1 188 ? -0.092 -4.561 -13.491 1.00 97.69 188 PRO A C 1
ATOM 1518 O O . PRO A 1 188 ? 1.129 -4.692 -13.529 1.00 97.69 188 PRO A O 1
ATOM 1521 N N . TRP A 1 189 ? -0.675 -3.783 -12.578 1.00 96.81 189 TRP A N 1
ATOM 1522 C CA . TRP A 1 189 ? 0.128 -2.974 -11.650 1.00 96.81 189 TRP A CA 1
ATOM 1523 C C . TRP A 1 189 ? 0.623 -3.752 -10.419 1.00 96.81 189 TRP A C 1
ATOM 1525 O O . TRP A 1 189 ? 1.710 -3.479 -9.905 1.00 96.81 189 TRP A O 1
ATOM 1535 N N . GLY A 1 190 ? -0.183 -4.686 -9.912 1.00 95.75 190 GLY A N 1
ATOM 1536 C CA . GLY A 1 190 ? 0.018 -5.310 -8.603 1.00 95.75 190 GLY A CA 1
ATOM 1537 C C . GLY A 1 190 ? 0.533 -6.747 -8.647 1.00 95.75 190 GLY A C 1
ATOM 1538 O O . GLY A 1 190 ? 0.828 -7.302 -7.594 1.00 95.75 190 GLY A O 1
ATOM 1539 N N . LEU A 1 191 ? 0.649 -7.354 -9.832 1.00 96.50 191 LEU A N 1
ATOM 1540 C CA . LEU A 1 191 ? 1.260 -8.678 -9.974 1.00 96.50 191 LEU A CA 1
ATOM 1541 C C . LEU A 1 191 ? 2.787 -8.603 -9.859 1.00 96.50 191 LEU A C 1
ATOM 1543 O O . LEU A 1 191 ? 3.391 -7.544 -10.047 1.00 96.50 191 LEU A O 1
ATOM 1547 N N . THR A 1 192 ? 3.408 -9.739 -9.566 1.00 95.50 192 THR A N 1
ATOM 1548 C CA . THR A 1 192 ? 4.863 -9.883 -9.518 1.00 95.50 192 THR A CA 1
ATOM 1549 C C . THR A 1 192 ? 5.431 -10.230 -10.889 1.00 95.50 192 THR A C 1
ATOM 1551 O O . THR A 1 192 ? 4.801 -10.906 -11.708 1.00 95.50 192 THR A O 1
ATOM 1554 N N . LYS A 1 193 ? 6.639 -9.738 -11.153 1.00 92.06 193 LYS A N 1
ATOM 1555 C CA . LYS A 1 193 ? 7.417 -10.082 -12.334 1.00 92.06 193 LYS A CA 1
ATOM 1556 C C . LYS A 1 193 ? 7.906 -11.530 -12.211 1.00 92.06 193 LYS A C 1
ATOM 1558 O O . LYS A 1 193 ? 8.353 -11.925 -11.134 1.00 92.06 193 LYS A O 1
ATOM 1563 N N . PRO A 1 194 ? 7.916 -12.303 -13.309 1.00 88.19 194 PRO A N 1
ATOM 1564 C CA . PRO A 1 194 ? 8.497 -13.643 -13.304 1.00 88.19 194 PRO A CA 1
ATOM 1565 C C . PRO A 1 194 ? 10.010 -13.671 -13.035 1.00 88.19 194 PRO A C 1
ATOM 1567 O O . PRO A 1 194 ? 10.518 -14.704 -12.615 1.00 88.19 194 PRO A O 1
ATOM 1570 N N . SER A 1 195 ? 10.735 -12.573 -13.301 1.00 84.69 195 SER A N 1
ATOM 1571 C CA . SER A 1 195 ? 12.204 -12.535 -13.230 1.00 84.69 195 SER A CA 1
ATOM 1572 C C . SER A 1 195 ? 12.748 -12.521 -11.801 1.00 84.69 195 SER A C 1
ATOM 1574 O O . SER A 1 195 ? 13.693 -13.243 -11.498 1.00 84.69 195 SER A O 1
ATOM 1576 N N . ASP A 1 196 ? 12.167 -11.703 -10.927 1.00 85.88 196 ASP A N 1
ATOM 1577 C CA . ASP A 1 196 ? 12.713 -11.413 -9.596 1.00 85.88 196 ASP A CA 1
ATOM 1578 C C . ASP A 1 196 ? 11.642 -11.337 -8.497 1.00 85.88 196 ASP A C 1
ATOM 1580 O O . ASP A 1 196 ? 11.945 -10.960 -7.369 1.00 85.88 196 ASP A O 1
ATOM 1584 N N . SER A 1 197 ? 10.391 -11.704 -8.805 1.00 90.31 197 SER A N 1
ATOM 1585 C CA . SER A 1 197 ? 9.240 -11.598 -7.895 1.00 90.31 197 SER A CA 1
ATOM 1586 C C . SER A 1 197 ? 8.931 -10.177 -7.398 1.00 90.31 197 SER A C 1
ATOM 1588 O O . SER A 1 197 ? 8.047 -10.008 -6.558 1.00 90.31 197 SER A O 1
ATOM 1590 N N . GLU A 1 198 ? 9.589 -9.141 -7.927 1.00 92.06 198 GLU A N 1
ATOM 1591 C CA . GLU A 1 198 ? 9.256 -7.751 -7.620 1.00 92.06 198 GLU A CA 1
ATOM 1592 C C . GLU A 1 198 ? 7.960 -7.360 -8.335 1.00 92.06 198 GLU A C 1
ATOM 1594 O O . GLU A 1 198 ? 7.680 -7.839 -9.437 1.00 92.06 198 GLU A O 1
ATOM 1599 N N . PRO A 1 199 ? 7.140 -6.470 -7.766 1.00 92.62 199 PRO A N 1
ATOM 1600 C CA . PRO A 1 199 ? 5.893 -6.082 -8.395 1.00 92.62 199 PRO A CA 1
ATOM 1601 C C . PRO A 1 199 ? 6.129 -5.258 -9.669 1.00 92.62 199 PRO A C 1
ATOM 1603 O O . PRO A 1 199 ? 7.042 -4.424 -9.738 1.00 92.62 199 PRO A O 1
ATOM 1606 N N . TYR A 1 200 ? 5.249 -5.425 -10.662 1.00 92.88 200 TYR A N 1
ATOM 1607 C CA . TYR A 1 200 ? 5.276 -4.668 -11.921 1.00 92.88 200 TYR A CA 1
ATOM 1608 C C . TYR A 1 200 ? 5.245 -3.160 -11.699 1.00 92.88 200 TYR A C 1
ATOM 1610 O O . TYR A 1 200 ? 5.849 -2.410 -12.468 1.00 92.88 200 TYR A O 1
ATOM 1618 N N . HIS A 1 201 ? 4.607 -2.689 -10.622 1.00 92.81 201 HIS A N 1
ATOM 1619 C CA . HIS A 1 201 ? 4.607 -1.265 -10.342 1.00 92.81 201 HIS A CA 1
ATOM 1620 C C . HIS A 1 201 ? 5.994 -0.678 -10.074 1.00 92.81 201 HIS A C 1
ATOM 1622 O O . HIS A 1 201 ? 6.092 0.536 -10.063 1.00 92.81 201 HIS A O 1
ATOM 1628 N N . SER A 1 202 ? 7.054 -1.460 -9.873 1.00 94.88 202 SER A N 1
ATOM 1629 C CA . SER A 1 202 ? 8.419 -0.932 -9.745 1.00 94.88 202 SER A CA 1
ATOM 1630 C C . SER A 1 202 ? 9.024 -0.457 -11.080 1.00 94.88 202 SER A C 1
ATOM 1632 O O . SER A 1 202 ? 9.981 0.321 -11.084 1.00 94.88 202 SER A O 1
ATOM 1634 N N . LEU A 1 203 ? 8.445 -0.867 -12.218 1.00 95.81 203 LEU A N 1
ATOM 1635 C CA . LEU A 1 203 ? 8.981 -0.616 -13.561 1.00 95.81 203 LEU A CA 1
ATOM 1636 C C . LEU A 1 203 ? 8.892 0.843 -14.027 1.00 95.81 203 LEU A C 1
ATOM 1638 O O . LEU A 1 203 ? 9.570 1.201 -14.989 1.00 95.81 203 LEU A O 1
ATOM 1642 N N . TRP A 1 204 ? 8.130 1.712 -13.349 1.00 97.00 204 TRP A N 1
ATOM 1643 C CA . TRP A 1 204 ? 8.062 3.141 -13.703 1.00 97.00 204 TRP A CA 1
ATOM 1644 C C . TRP A 1 204 ? 9.443 3.811 -13.695 1.00 97.00 204 TRP A C 1
ATOM 1646 O O . TRP A 1 204 ? 9.641 4.810 -14.380 1.00 97.00 204 TRP A O 1
ATOM 1656 N N . ARG A 1 205 ? 10.415 3.254 -12.954 1.00 96.31 205 ARG A N 1
ATOM 1657 C CA . ARG A 1 205 ? 11.793 3.764 -12.884 1.00 96.31 205 ARG A CA 1
ATOM 1658 C C . ARG A 1 205 ? 12.512 3.756 -14.233 1.00 96.31 205 ARG A C 1
ATOM 1660 O O . ARG A 1 205 ? 13.385 4.588 -14.433 1.00 96.31 205 ARG A O 1
ATOM 1667 N N . PHE A 1 206 ? 12.129 2.876 -15.160 1.00 95.94 206 PHE A N 1
ATOM 1668 C CA . PHE A 1 206 ? 12.668 2.876 -16.525 1.00 95.94 206 PHE A CA 1
ATOM 1669 C C . PHE A 1 206 ? 12.122 4.023 -17.391 1.00 95.94 206 PHE A C 1
ATOM 1671 O O . PHE A 1 206 ? 12.664 4.299 -18.458 1.00 95.94 206 PHE A O 1
ATOM 1678 N N . LEU A 1 207 ? 11.046 4.688 -16.959 1.00 96.75 207 LEU A N 1
ATOM 1679 C CA . LEU A 1 207 ? 10.292 5.668 -17.743 1.00 96.75 207 LEU A CA 1
ATOM 1680 C C . LEU A 1 207 ? 10.511 7.095 -17.225 1.00 96.75 207 LEU A C 1
ATOM 1682 O O . LEU A 1 207 ? 9.566 7.799 -16.866 1.00 96.75 207 LEU A O 1
ATOM 1686 N N . GLY A 1 208 ? 11.770 7.521 -17.158 1.00 94.31 208 GLY A N 1
ATOM 1687 C CA . GLY A 1 208 ? 12.135 8.866 -16.722 1.00 94.31 208 GLY A CA 1
ATOM 1688 C C . GLY A 1 208 ? 13.570 8.968 -16.204 1.00 94.31 208 GLY A C 1
ATOM 1689 O O . GLY A 1 208 ? 14.317 7.993 -16.243 1.00 94.31 208 GLY A O 1
ATOM 1690 N N . PRO A 1 209 ? 13.973 10.146 -15.696 1.00 93.75 209 PRO A N 1
ATOM 1691 C CA . PRO A 1 209 ? 15.296 10.373 -15.117 1.00 93.75 209 PRO A CA 1
ATOM 1692 C C . PRO A 1 209 ? 15.346 9.870 -13.664 1.00 93.75 209 PRO A C 1
ATOM 1694 O O . PRO A 1 209 ? 15.518 10.644 -12.722 1.00 93.75 209 PRO A O 1
ATOM 1697 N N . HIS A 1 210 ? 15.104 8.577 -13.459 1.00 93.75 210 HIS A N 1
ATOM 1698 C CA . HIS A 1 210 ? 15.028 7.976 -12.132 1.00 93.75 210 HIS A CA 1
ATOM 1699 C C . HIS A 1 210 ? 16.185 7.018 -11.893 1.00 93.75 210 HIS A C 1
ATOM 1701 O O . HIS A 1 210 ? 16.574 6.255 -12.772 1.00 93.75 210 HIS A O 1
ATOM 1707 N N . TRP A 1 211 ? 16.696 7.015 -10.664 1.00 93.81 211 TRP A N 1
ATOM 1708 C CA . TRP A 1 211 ? 17.660 6.010 -10.240 1.00 93.81 211 TRP A CA 1
ATOM 1709 C C . TRP A 1 211 ? 17.023 4.619 -10.291 1.00 93.81 211 TRP A C 1
ATOM 1711 O O . TRP A 1 211 ? 15.939 4.396 -9.733 1.00 93.81 211 TRP A O 1
ATOM 1721 N N . LEU A 1 212 ? 17.704 3.684 -10.949 1.00 94.50 212 LEU A N 1
ATOM 1722 C CA . LEU A 1 212 ? 17.315 2.278 -10.982 1.00 94.50 212 LEU A CA 1
ATOM 1723 C C . LEU A 1 212 ? 17.653 1.631 -9.636 1.00 94.50 212 LEU A C 1
ATOM 1725 O O . LEU A 1 212 ? 18.722 1.877 -9.078 1.00 94.50 212 LEU A O 1
ATOM 1729 N N . ALA A 1 213 ? 16.745 0.817 -9.093 1.00 92.00 213 ALA A N 1
ATOM 1730 C CA . ALA A 1 213 ? 17.091 -0.019 -7.951 1.00 92.00 213 ALA A CA 1
ATOM 1731 C C . ALA A 1 213 ? 17.857 -1.259 -8.433 1.00 92.00 213 ALA A C 1
ATOM 1733 O O . ALA A 1 213 ? 17.953 -1.536 -9.632 1.00 92.00 213 ALA A O 1
ATOM 1734 N N . GLY A 1 214 ? 18.388 -2.030 -7.485 1.00 91.81 214 GLY A N 1
ATOM 1735 C CA . GLY A 1 214 ? 19.145 -3.236 -7.805 1.00 91.81 214 GLY A CA 1
ATOM 1736 C C . GLY A 1 214 ? 18.367 -4.242 -8.662 1.00 91.81 214 GLY A C 1
ATOM 1737 O O . GLY A 1 214 ? 18.938 -4.828 -9.576 1.00 91.81 214 GLY A O 1
ATOM 1738 N N . SER A 1 215 ? 17.061 -4.387 -8.431 1.00 91.69 215 SER A N 1
ATOM 1739 C CA . SER A 1 215 ? 16.193 -5.247 -9.242 1.00 91.69 215 SER A CA 1
ATOM 1740 C C . SER A 1 215 ? 16.133 -4.806 -10.706 1.00 91.69 215 SER A C 1
ATOM 1742 O O . SER A 1 215 ? 16.363 -5.618 -11.595 1.00 91.69 215 SER A O 1
ATOM 1744 N N . GLN A 1 216 ? 15.940 -3.511 -10.978 1.00 93.62 216 GLN A N 1
ATOM 1745 C CA . GLN A 1 216 ? 15.915 -3.001 -12.356 1.00 93.62 216 GLN A CA 1
ATOM 1746 C C . GLN A 1 216 ? 17.280 -3.096 -13.052 1.00 93.62 216 GLN A C 1
ATOM 1748 O O . GLN A 1 216 ? 17.342 -3.344 -14.255 1.00 93.62 216 GLN A O 1
ATOM 1753 N N . LEU A 1 217 ? 18.383 -2.923 -12.314 1.00 94.00 217 LEU A N 1
ATOM 1754 C CA . LEU A 1 217 ? 19.722 -3.167 -12.859 1.00 94.00 217 LEU A CA 1
ATOM 1755 C C . LEU A 1 217 ? 19.903 -4.642 -13.232 1.00 94.00 217 LEU A C 1
ATOM 1757 O O . LEU A 1 217 ? 20.408 -4.937 -14.311 1.00 94.00 217 LEU A O 1
ATOM 1761 N N . ASN A 1 218 ? 19.450 -5.563 -12.379 1.00 93.31 218 ASN A N 1
ATOM 1762 C CA . ASN A 1 218 ? 19.473 -6.993 -12.674 1.00 93.31 218 ASN A CA 1
ATOM 1763 C C . ASN A 1 218 ? 18.596 -7.349 -13.886 1.00 93.31 218 ASN A C 1
ATOM 1765 O O . ASN A 1 218 ? 19.049 -8.123 -14.724 1.00 93.31 218 ASN A O 1
ATOM 1769 N N . ASP A 1 219 ? 17.410 -6.745 -14.038 1.00 91.81 219 ASP A N 1
ATOM 1770 C CA . ASP A 1 219 ? 16.573 -6.922 -15.236 1.00 91.81 219 ASP A CA 1
ATOM 1771 C C . ASP A 1 219 ? 17.339 -6.500 -16.510 1.00 91.81 219 ASP A C 1
ATOM 1773 O O . ASP A 1 219 ? 17.373 -7.234 -17.499 1.00 91.81 219 ASP A O 1
ATOM 1777 N N . ALA A 1 220 ? 18.009 -5.340 -16.489 1.00 93.81 220 ALA A N 1
ATOM 1778 C CA . ALA A 1 220 ? 18.796 -4.853 -17.626 1.00 93.81 220 ALA A CA 1
ATOM 1779 C C . ALA A 1 220 ? 20.012 -5.747 -17.933 1.00 93.81 220 ALA A C 1
ATOM 1781 O O . ALA A 1 220 ? 20.316 -6.014 -19.099 1.00 93.81 220 ALA A O 1
ATOM 1782 N N . LEU A 1 221 ? 20.694 -6.241 -16.895 1.00 94.56 221 LEU A N 1
ATOM 1783 C CA . LEU A 1 221 ? 21.807 -7.181 -17.030 1.00 94.56 221 LEU A CA 1
ATOM 1784 C C . LEU A 1 221 ? 21.345 -8.531 -17.588 1.00 94.56 221 LEU A C 1
ATOM 1786 O O . LEU A 1 221 ? 22.052 -9.118 -18.405 1.00 94.56 221 LEU A O 1
ATOM 1790 N N . GLU A 1 222 ? 20.158 -9.009 -17.216 1.00 93.62 222 GLU A N 1
ATOM 1791 C CA . GLU A 1 222 ? 19.609 -10.249 -17.766 1.00 93.62 222 GLU A CA 1
ATOM 1792 C C . GLU A 1 222 ? 19.236 -10.085 -19.245 1.00 93.62 222 GLU A C 1
ATOM 1794 O O . GLU A 1 222 ? 19.585 -10.939 -20.058 1.00 93.62 222 GLU A O 1
ATOM 1799 N N . LEU A 1 223 ? 18.652 -8.950 -19.650 1.00 93.62 223 LEU A N 1
ATOM 1800 C CA . LEU A 1 223 ? 18.437 -8.650 -21.074 1.00 93.62 223 LEU A CA 1
ATOM 1801 C C . LEU A 1 223 ? 19.756 -8.619 -21.863 1.00 93.62 223 LEU A C 1
ATOM 1803 O O . LEU A 1 223 ? 19.836 -9.158 -22.972 1.00 93.62 223 LEU A O 1
ATOM 1807 N N . LEU A 1 224 ? 20.811 -8.032 -21.290 1.00 95.44 224 LEU A N 1
ATOM 1808 C CA . LEU A 1 224 ? 22.142 -8.030 -21.899 1.00 95.44 224 LEU A CA 1
ATOM 1809 C C . LEU A 1 224 ? 22.711 -9.449 -22.011 1.00 95.44 224 LEU A C 1
ATOM 1811 O O . LEU A 1 224 ? 23.265 -9.813 -23.049 1.00 95.44 224 LEU A O 1
ATOM 1815 N N . ARG A 1 225 ? 22.548 -10.264 -20.966 1.00 95.06 225 ARG A N 1
ATOM 1816 C CA . ARG A 1 225 ? 22.963 -11.668 -20.953 1.00 95.06 225 ARG A CA 1
ATOM 1817 C C . ARG A 1 225 ? 22.253 -12.469 -22.041 1.00 95.06 225 ARG A C 1
ATOM 1819 O O . ARG A 1 225 ? 22.919 -13.199 -22.770 1.00 95.06 225 ARG A O 1
ATOM 1826 N N . LEU A 1 226 ? 20.937 -12.308 -22.184 1.00 94.62 226 LEU A N 1
ATOM 1827 C CA . LEU A 1 226 ? 20.154 -12.955 -23.240 1.00 94.62 226 LEU A CA 1
ATOM 1828 C C . LEU A 1 226 ? 20.666 -12.560 -24.630 1.00 94.62 226 LEU A C 1
ATOM 1830 O O . LEU A 1 226 ? 20.873 -13.434 -25.469 1.00 94.62 226 LEU A O 1
ATOM 1834 N N . LYS A 1 227 ? 20.962 -11.273 -24.849 1.00 95.88 227 LYS A N 1
ATOM 1835 C CA . LYS A 1 227 ? 21.518 -10.775 -26.117 1.00 95.88 227 LYS A CA 1
ATOM 1836 C C . LYS A 1 227 ? 22.916 -11.327 -26.419 1.00 95.88 227 LYS A C 1
ATOM 1838 O O . LYS A 1 227 ? 23.214 -11.659 -27.566 1.00 95.88 227 LYS A O 1
ATOM 1843 N N . ILE A 1 228 ? 23.784 -11.425 -25.411 1.00 96.00 228 ILE A N 1
ATOM 1844 C CA . ILE A 1 228 ? 25.113 -12.041 -25.557 1.00 96.00 228 ILE A CA 1
ATOM 1845 C C . ILE A 1 228 ? 24.963 -13.520 -25.911 1.00 96.00 228 ILE A C 1
ATOM 1847 O O . ILE A 1 228 ? 25.611 -13.988 -26.840 1.00 96.00 228 ILE A O 1
ATOM 1851 N N . ASN A 1 229 ? 24.059 -14.230 -25.235 1.00 95.19 229 ASN A N 1
ATOM 1852 C CA . ASN A 1 229 ? 23.795 -15.642 -25.496 1.00 95.19 229 ASN A CA 1
ATOM 1853 C C . ASN A 1 229 ? 23.212 -15.899 -26.890 1.00 95.19 229 ASN A C 1
ATOM 1855 O O . ASN A 1 229 ? 23.513 -16.928 -27.487 1.00 95.19 229 ASN A O 1
ATOM 1859 N N . SER A 1 230 ? 22.408 -14.974 -27.420 1.00 95.81 230 SER A N 1
ATOM 1860 C CA . SER A 1 230 ? 21.836 -15.091 -28.764 1.00 95.81 230 SER A CA 1
ATOM 1861 C C . SER A 1 230 ? 22.801 -14.696 -29.887 1.00 95.81 230 SER A C 1
ATOM 1863 O O . SER A 1 230 ? 22.465 -14.883 -31.052 1.00 95.81 230 SER A O 1
ATOM 1865 N N . THR A 1 231 ? 23.969 -14.123 -29.574 1.00 97.00 231 THR A N 1
ATOM 1866 C CA . THR A 1 231 ? 24.927 -13.622 -30.573 1.00 97.00 231 THR A CA 1
ATOM 1867 C C . THR A 1 231 ? 26.152 -14.544 -30.648 1.00 97.00 231 THR A C 1
ATOM 1869 O O . THR A 1 231 ? 26.951 -14.565 -29.706 1.00 97.00 231 THR A O 1
ATOM 1872 N N . PRO A 1 232 ? 26.351 -15.293 -31.752 1.00 95.62 232 PRO A N 1
ATOM 1873 C CA . PRO A 1 232 ? 27.512 -16.166 -31.912 1.00 95.62 232 PRO A CA 1
ATOM 1874 C C . PRO A 1 232 ? 28.837 -15.407 -31.738 1.00 95.62 232 PRO A C 1
ATOM 1876 O O . PRO A 1 232 ? 28.995 -14.295 -32.233 1.00 95.62 232 PRO A O 1
ATOM 1879 N N . GLY A 1 233 ? 29.791 -16.006 -31.022 1.00 95.12 233 GLY A N 1
ATOM 1880 C CA . GLY A 1 233 ? 31.111 -15.423 -30.747 1.00 95.1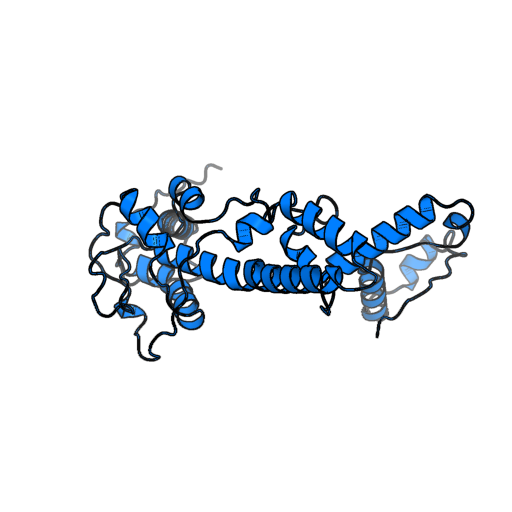2 233 GLY A CA 1
ATOM 1881 C C . GLY A 1 233 ? 31.210 -14.676 -29.413 1.00 95.12 233 GLY A C 1
ATOM 1882 O O . GLY A 1 233 ? 32.195 -14.853 -28.704 1.00 95.12 233 GLY A O 1
ATOM 1883 N N . LEU A 1 234 ? 30.174 -13.936 -28.996 1.00 94.75 234 LEU A N 1
ATOM 1884 C CA . LEU A 1 234 ? 30.237 -13.140 -27.758 1.00 94.75 234 LEU A CA 1
ATOM 1885 C C . LEU A 1 234 ? 30.215 -13.986 -26.479 1.00 94.75 234 LEU A C 1
ATOM 1887 O O . LEU A 1 234 ? 30.778 -13.583 -25.464 1.00 94.75 234 LEU A O 1
ATOM 1891 N N . THR A 1 235 ? 29.599 -15.166 -26.516 1.00 93.81 235 THR A N 1
ATOM 1892 C CA . THR A 1 235 ? 29.485 -16.066 -25.354 1.00 93.81 235 THR A CA 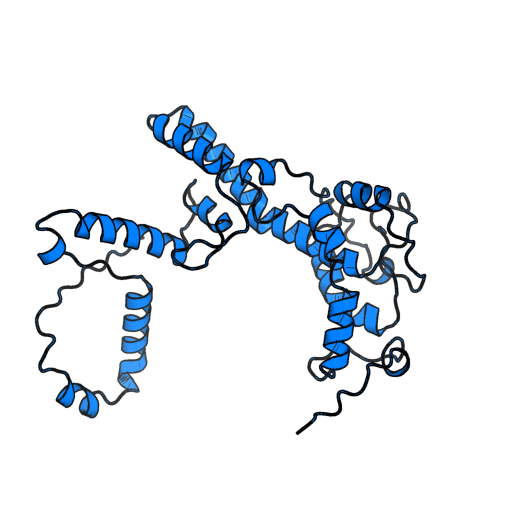1
ATOM 1893 C C . THR A 1 235 ? 30.821 -16.618 -24.866 1.00 93.81 235 THR A C 1
ATOM 1895 O O . THR A 1 235 ? 30.936 -17.006 -23.701 1.00 93.81 235 THR A O 1
ATOM 1898 N N . ARG A 1 236 ? 31.835 -16.657 -25.738 1.00 93.25 236 ARG A N 1
ATOM 1899 C CA . ARG A 1 236 ? 33.188 -17.086 -25.374 1.00 93.25 236 ARG A CA 1
ATOM 1900 C C . ARG A 1 236 ? 33.900 -16.028 -24.532 1.00 93.25 236 ARG A C 1
ATOM 1902 O O . ARG A 1 236 ? 34.604 -16.385 -23.588 1.00 93.25 236 ARG A O 1
ATOM 1909 N N . ASP A 1 237 ? 33.677 -14.759 -24.854 1.00 94.62 237 ASP A N 1
ATOM 1910 C CA . ASP A 1 237 ? 34.493 -13.652 -24.356 1.00 94.62 237 ASP A CA 1
ATOM 1911 C C . ASP A 1 237 ? 33.805 -12.852 -23.244 1.00 94.62 237 ASP A C 1
ATOM 1913 O O . ASP A 1 237 ? 34.478 -12.277 -22.388 1.00 94.62 237 ASP A O 1
ATOM 1917 N N . LEU A 1 238 ? 32.468 -12.830 -23.217 1.00 95.12 238 LEU A N 1
ATOM 1918 C CA . LEU A 1 238 ? 31.693 -12.013 -22.288 1.00 95.12 238 LEU A CA 1
ATOM 1919 C C . LEU A 1 238 ? 30.819 -12.864 -21.369 1.00 95.12 238 LEU A C 1
ATOM 1921 O O . LEU A 1 238 ? 30.089 -13.758 -21.794 1.00 95.12 238 LEU A O 1
ATOM 1925 N N . ARG A 1 239 ? 30.848 -12.530 -20.076 1.00 93.38 239 ARG A N 1
ATOM 1926 C CA . ARG A 1 239 ? 29.950 -13.091 -19.063 1.00 93.38 239 ARG A CA 1
ATOM 1927 C C . ARG A 1 239 ? 29.333 -11.965 -18.254 1.00 93.38 239 ARG A C 1
ATOM 1929 O O . ARG A 1 239 ? 30.045 -11.206 -17.606 1.00 93.38 239 ARG A O 1
ATOM 1936 N N . VAL A 1 240 ? 28.007 -11.901 -18.252 1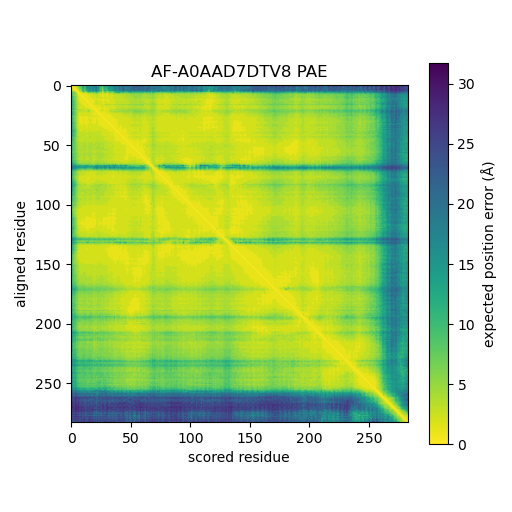.00 93.88 240 VAL A N 1
ATOM 1937 C CA . VAL A 1 240 ? 27.252 -10.956 -17.425 1.00 93.88 240 VAL A CA 1
ATOM 1938 C C . VAL A 1 240 ? 26.865 -11.639 -16.119 1.00 93.88 240 VAL A C 1
ATOM 1940 O O . VAL A 1 240 ? 26.420 -12.791 -16.116 1.00 93.88 240 VAL A O 1
ATOM 1943 N N . LYS A 1 241 ? 27.076 -10.943 -15.003 1.00 93.88 241 LYS A N 1
ATOM 1944 C CA . LYS A 1 241 ? 26.739 -11.396 -13.650 1.00 93.88 241 LYS A CA 1
ATOM 1945 C C . LYS A 1 241 ? 25.799 -10.391 -13.000 1.00 93.88 241 LYS A C 1
ATOM 1947 O O . LYS A 1 241 ? 25.855 -9.211 -13.332 1.00 93.88 241 LYS A O 1
ATOM 1952 N N . SER A 1 242 ? 24.945 -10.867 -12.096 1.00 93.31 242 SER A N 1
ATOM 1953 C CA . SER A 1 242 ? 24.070 -9.990 -11.320 1.00 93.31 242 SER A CA 1
ATOM 1954 C C . SER A 1 242 ? 24.888 -9.120 -10.369 1.00 93.31 242 SER A C 1
ATOM 1956 O O . SER A 1 242 ? 26.009 -9.467 -9.981 1.00 93.31 242 SER A O 1
ATOM 1958 N N . ILE A 1 243 ? 24.295 -8.014 -9.930 1.00 94.00 243 ILE A N 1
ATOM 1959 C CA . ILE A 1 243 ? 24.916 -7.124 -8.940 1.00 94.00 243 ILE A CA 1
ATOM 1960 C C . ILE A 1 243 ? 25.134 -7.814 -7.583 1.00 94.00 243 ILE A C 1
ATOM 1962 O O . ILE A 1 243 ? 25.973 -7.380 -6.794 1.00 94.00 243 ILE A O 1
ATOM 1966 N N . ASP A 1 244 ? 24.403 -8.898 -7.301 1.00 92.62 244 ASP A N 1
ATOM 1967 C CA . ASP A 1 244 ? 24.558 -9.684 -6.074 1.00 92.62 244 ASP A CA 1
ATOM 1968 C C . ASP A 1 244 ? 25.923 -10.368 -6.023 1.00 92.62 244 ASP A C 1
ATOM 1970 O O . ASP A 1 244 ? 26.497 -10.503 -4.945 1.00 92.62 244 ASP A O 1
ATOM 1974 N N . MET A 1 245 ? 26.493 -10.721 -7.183 1.00 92.94 245 MET A N 1
ATOM 1975 C CA . MET A 1 245 ? 27.852 -11.251 -7.245 1.00 92.94 245 MET A CA 1
ATOM 1976 C C . MET A 1 245 ? 28.872 -10.206 -6.785 1.00 92.94 245 MET A C 1
ATOM 1978 O O . MET A 1 245 ? 29.761 -10.534 -6.007 1.00 92.94 245 MET A O 1
ATOM 1982 N N . THR A 1 246 ? 28.718 -8.942 -7.186 1.00 92.38 246 THR A N 1
ATOM 1983 C CA . THR A 1 246 ? 29.588 -7.857 -6.707 1.00 92.38 246 THR A CA 1
ATOM 1984 C C . THR A 1 246 ? 29.443 -7.655 -5.201 1.00 92.38 246 THR A C 1
ATOM 1986 O O . THR A 1 246 ? 30.449 -7.519 -4.511 1.00 92.38 246 THR A O 1
ATOM 1989 N N . ARG A 1 247 ? 28.218 -7.707 -4.657 1.00 92.00 247 ARG A N 1
ATOM 1990 C CA . ARG A 1 247 ? 28.011 -7.627 -3.199 1.00 92.00 247 ARG A CA 1
ATOM 1991 C C . ARG A 1 247 ? 28.646 -8.802 -2.460 1.00 92.00 247 ARG A C 1
ATOM 1993 O O . ARG A 1 247 ? 29.247 -8.594 -1.414 1.00 92.00 247 ARG A O 1
ATOM 2000 N N . ALA A 1 248 ? 28.539 -10.014 -3.002 1.00 93.31 248 ALA A N 1
ATOM 2001 C CA . ALA A 1 248 ? 29.163 -11.200 -2.425 1.00 93.31 248 ALA A CA 1
ATOM 2002 C C . ALA A 1 248 ? 30.696 -11.100 -2.436 1.00 93.31 248 ALA A C 1
ATOM 2004 O O . ALA A 1 248 ? 31.330 -11.456 -1.448 1.00 93.31 248 ALA A O 1
ATOM 2005 N N . LEU A 1 249 ? 31.285 -10.567 -3.512 1.00 92.69 249 LEU A N 1
ATOM 2006 C CA . LEU A 1 249 ? 32.728 -10.326 -3.602 1.00 92.69 249 LEU A CA 1
ATOM 2007 C C . LEU A 1 249 ? 33.201 -9.274 -2.595 1.00 92.69 249 LEU A C 1
ATOM 2009 O O . LEU A 1 249 ? 34.209 -9.496 -1.934 1.00 92.69 249 LEU A O 1
ATOM 2013 N N . LEU A 1 250 ? 32.472 -8.162 -2.450 1.00 92.94 250 LEU A N 1
ATOM 2014 C CA . LEU A 1 250 ? 32.790 -7.131 -1.456 1.00 92.94 250 LEU A CA 1
ATOM 2015 C C . LEU A 1 250 ? 32.687 -7.682 -0.033 1.00 92.94 250 LEU A C 1
ATOM 2017 O O . LEU A 1 250 ? 33.611 -7.517 0.751 1.00 92.94 250 LEU A O 1
ATOM 2021 N N . LYS A 1 251 ? 31.620 -8.429 0.266 1.00 92.94 251 LYS A N 1
ATOM 2022 C CA . LYS A 1 251 ? 31.462 -9.093 1.560 1.00 92.94 251 LYS A CA 1
ATOM 2023 C C . LYS A 1 251 ? 32.616 -10.061 1.849 1.00 92.94 251 LYS A C 1
ATOM 2025 O O . LYS A 1 251 ? 33.193 -10.008 2.927 1.00 92.94 251 LYS A O 1
ATOM 2030 N N . ALA A 1 252 ? 32.980 -10.908 0.886 1.00 90.38 252 ALA A N 1
ATOM 2031 C CA . ALA A 1 252 ? 34.098 -11.841 1.035 1.00 90.38 252 ALA A CA 1
ATOM 2032 C C . ALA A 1 252 ? 35.446 -11.119 1.205 1.00 90.38 252 ALA A C 1
ATOM 2034 O O . ALA A 1 252 ? 36.320 -11.590 1.932 1.00 90.38 252 ALA A O 1
ATOM 2035 N N . TYR A 1 253 ? 35.614 -9.972 0.543 1.00 90.75 253 TYR A N 1
ATOM 2036 C CA . TYR A 1 253 ? 36.780 -9.116 0.713 1.00 90.75 253 TYR A CA 1
ATOM 2037 C C . TYR A 1 253 ? 36.832 -8.509 2.117 1.00 90.75 253 TYR A C 1
ATOM 2039 O O . TYR A 1 253 ? 37.899 -8.513 2.720 1.00 90.75 253 TYR A O 1
ATOM 2047 N N . ASP A 1 254 ? 35.715 -8.029 2.660 1.00 92.06 254 ASP A N 1
ATOM 2048 C CA . ASP A 1 254 ? 35.653 -7.457 4.012 1.00 92.06 254 ASP A CA 1
ATOM 2049 C C . ASP A 1 254 ? 35.856 -8.523 5.101 1.00 92.06 254 ASP A C 1
ATOM 2051 O O . ASP A 1 254 ? 36.503 -8.273 6.114 1.00 92.06 254 ASP A O 1
ATOM 2055 N N . GLU A 1 255 ? 35.379 -9.747 4.868 1.00 91.81 255 GLU A N 1
ATOM 2056 C CA . GLU A 1 255 ? 35.563 -10.902 5.760 1.00 91.81 255 GLU A CA 1
ATOM 2057 C C . GLU A 1 255 ? 36.940 -11.569 5.600 1.00 91.81 255 GLU A C 1
ATOM 2059 O O . GLU A 1 255 ? 37.207 -12.623 6.181 1.00 91.81 255 GLU A O 1
ATOM 2064 N N . ARG A 1 256 ? 37.850 -10.990 4.805 1.00 90.38 256 ARG A N 1
ATOM 2065 C CA . ARG A 1 256 ? 39.071 -11.707 4.434 1.00 90.38 256 ARG A CA 1
ATOM 2066 C C . ARG A 1 256 ? 40.038 -11.952 5.594 1.00 90.38 256 ARG A C 1
ATOM 2068 O O . ARG A 1 256 ? 40.783 -12.923 5.568 1.00 90.38 256 ARG A O 1
ATOM 2075 N N . ASP A 1 257 ? 40.016 -11.075 6.591 1.00 86.00 257 ASP A N 1
ATOM 2076 C CA . ASP A 1 257 ? 40.915 -11.150 7.744 1.00 86.00 257 ASP A CA 1
ATOM 2077 C C . ASP A 1 257 ? 40.351 -12.061 8.850 1.00 86.00 257 ASP A C 1
ATOM 2079 O O . ASP A 1 257 ? 41.079 -12.483 9.746 1.00 86.00 257 ASP A O 1
ATOM 2083 N N . THR A 1 258 ? 39.056 -12.397 8.790 1.00 84.69 258 THR A N 1
ATOM 2084 C CA . THR A 1 258 ? 38.396 -13.306 9.742 1.00 84.69 258 THR A CA 1
ATOM 2085 C C . THR A 1 258 ? 38.370 -14.750 9.246 1.00 84.69 258 THR A C 1
ATOM 2087 O O . THR A 1 258 ? 38.326 -15.682 10.052 1.00 84.69 258 THR A O 1
ATOM 2090 N N . ILE A 1 259 ? 38.426 -14.957 7.930 1.00 74.69 259 ILE A N 1
ATOM 2091 C CA . ILE A 1 259 ? 38.455 -16.279 7.308 1.00 74.69 259 ILE A CA 1
ATOM 2092 C C . ILE A 1 259 ? 39.916 -16.696 7.095 1.00 74.69 259 ILE A C 1
ATOM 2094 O O . ILE A 1 259 ? 40.628 -16.134 6.269 1.00 74.69 259 ILE A O 1
ATOM 2098 N N . ASN A 1 260 ? 40.370 -17.730 7.810 1.00 73.44 260 ASN A N 1
ATOM 2099 C CA . ASN A 1 260 ? 41.692 -18.333 7.607 1.00 73.44 260 ASN A CA 1
ATOM 2100 C C . ASN A 1 260 ? 41.734 -19.056 6.240 1.00 73.44 260 ASN A C 1
ATOM 2102 O O . ASN A 1 260 ? 41.467 -20.253 6.127 1.00 73.44 260 ASN A O 1
ATOM 2106 N N . TYR A 1 261 ? 42.035 -18.323 5.164 1.00 61.06 261 TYR A N 1
ATOM 2107 C CA . TYR A 1 261 ? 42.048 -18.846 3.788 1.00 61.06 261 TYR A CA 1
ATOM 2108 C C . TYR A 1 261 ? 43.045 -19.988 3.550 1.00 61.06 261 TYR A C 1
ATOM 2110 O O . TYR A 1 261 ? 42.917 -20.725 2.570 1.00 61.06 261 TYR A O 1
ATOM 2118 N N . THR A 1 262 ? 44.014 -20.174 4.445 1.00 57.78 262 THR A N 1
ATOM 2119 C CA . THR A 1 262 ? 45.029 -21.233 4.379 1.00 57.78 262 THR A CA 1
ATOM 2120 C C . THR A 1 262 ? 44.442 -22.643 4.409 1.00 57.78 262 THR A C 1
ATOM 2122 O O . THR A 1 262 ? 45.059 -23.553 3.860 1.00 57.78 262 THR A O 1
ATOM 2125 N N . THR A 1 263 ? 43.245 -22.849 4.969 1.00 56.59 263 THR A N 1
ATOM 2126 C CA . THR A 1 263 ? 42.637 -24.191 5.054 1.00 56.59 263 THR A CA 1
ATOM 2127 C C . THR A 1 263 ? 41.722 -24.530 3.869 1.00 56.59 263 THR A C 1
ATOM 2129 O O . THR A 1 263 ? 41.552 -25.702 3.556 1.00 56.59 263 THR A O 1
ATOM 2132 N N . VAL A 1 264 ? 41.150 -23.536 3.177 1.00 55.09 264 VAL A N 1
ATOM 2133 C CA . VAL A 1 264 ? 40.136 -23.758 2.117 1.00 55.09 264 VAL A CA 1
ATOM 2134 C C . VAL A 1 264 ? 40.737 -23.699 0.706 1.00 55.09 264 VAL A C 1
ATOM 2136 O O . VAL A 1 264 ? 40.305 -24.410 -0.203 1.00 55.09 264 VAL A O 1
ATOM 2139 N N . ILE A 1 265 ? 41.775 -22.885 0.505 1.00 53.69 265 ILE A N 1
ATOM 2140 C CA . ILE A 1 265 ? 42.369 -22.651 -0.818 1.00 53.69 265 ILE A CA 1
ATOM 2141 C C . ILE A 1 265 ? 43.172 -23.863 -1.332 1.00 53.69 265 ILE A C 1
ATOM 2143 O O . ILE A 1 265 ? 43.198 -24.111 -2.541 1.00 53.69 265 ILE A O 1
ATOM 2147 N N . SER A 1 266 ? 43.743 -24.678 -0.440 1.00 51.16 266 SER A N 1
ATOM 2148 C CA . SER A 1 266 ? 44.449 -25.920 -0.793 1.00 51.16 266 SER A CA 1
ATOM 2149 C C . SER A 1 266 ? 43.537 -26.995 -1.400 1.00 51.16 266 SER A C 1
ATOM 2151 O O . SER A 1 266 ? 44.035 -27.895 -2.071 1.00 51.16 266 SER A O 1
ATOM 2153 N N . GLN A 1 267 ? 42.211 -26.879 -1.247 1.00 50.19 267 GLN A N 1
ATOM 2154 C CA . GLN A 1 267 ? 41.250 -27.859 -1.761 1.00 50.19 267 GLN A CA 1
ATOM 2155 C C . GLN A 1 267 ? 40.552 -27.438 -3.071 1.00 50.19 267 GLN A C 1
ATOM 2157 O O . GLN A 1 267 ? 40.017 -28.303 -3.761 1.00 50.19 267 GLN A O 1
ATOM 2162 N N . GLN A 1 268 ? 40.560 -26.150 -3.456 1.00 49.00 268 GLN A N 1
ATOM 2163 C CA . GLN A 1 268 ? 39.785 -25.659 -4.618 1.00 49.00 268 GLN A CA 1
ATOM 2164 C C . GLN A 1 268 ? 40.582 -24.968 -5.742 1.00 49.00 268 GLN A C 1
ATOM 2166 O O . GLN A 1 268 ? 40.043 -24.781 -6.836 1.00 49.00 268 GLN A O 1
ATOM 2171 N N . LEU A 1 269 ? 41.868 -24.639 -5.565 1.00 46.06 269 LEU A N 1
ATOM 2172 C CA . LEU A 1 269 ? 42.653 -23.936 -6.601 1.00 46.06 269 LEU A CA 1
ATOM 2173 C C . LEU A 1 269 ? 43.037 -24.764 -7.847 1.00 46.06 269 LEU A C 1
ATOM 2175 O O . LEU A 1 269 ? 43.722 -24.254 -8.733 1.00 46.06 269 LEU A O 1
ATOM 2179 N N . GLY A 1 270 ? 42.546 -25.997 -7.988 1.00 49.47 270 GLY A N 1
ATOM 2180 C CA . GLY A 1 270 ? 42.749 -26.809 -9.191 1.00 49.47 270 GLY A CA 1
ATOM 2181 C C . GLY A 1 270 ? 41.970 -26.358 -10.438 1.00 49.47 270 GLY A C 1
ATOM 2182 O O . GLY A 1 270 ? 42.275 -26.845 -11.522 1.00 49.47 270 GLY A O 1
ATOM 2183 N N . GLN A 1 271 ? 40.975 -25.457 -10.338 1.00 47.72 271 GLN A N 1
ATOM 2184 C CA . GLN A 1 271 ? 40.021 -25.234 -11.449 1.00 47.72 271 GLN A CA 1
ATOM 2185 C C . GLN A 1 271 ? 39.812 -23.788 -11.951 1.00 47.72 271 GLN A C 1
ATOM 2187 O O . GLN A 1 271 ? 39.154 -23.606 -12.973 1.00 47.72 271 GLN A O 1
ATOM 2192 N N . ALA A 1 272 ? 40.367 -22.742 -11.328 1.00 45.81 272 ALA A N 1
ATOM 2193 C CA . ALA A 1 272 ? 39.906 -21.362 -11.581 1.00 45.81 272 ALA A CA 1
ATOM 2194 C C . ALA A 1 272 ? 40.939 -20.400 -12.212 1.00 45.81 272 ALA A C 1
ATOM 2196 O O . ALA A 1 272 ? 41.030 -19.245 -11.806 1.00 45.81 272 ALA A O 1
ATOM 2197 N N . ARG A 1 273 ? 41.718 -20.824 -13.220 1.00 43.12 273 ARG A N 1
ATOM 2198 C CA . ARG A 1 273 ? 42.787 -19.976 -13.805 1.00 43.12 273 ARG A CA 1
ATOM 2199 C C . ARG A 1 273 ? 42.403 -19.021 -14.953 1.00 43.12 273 ARG A C 1
ATOM 2201 O O . ARG A 1 273 ? 43.290 -18.331 -15.431 1.00 43.12 273 ARG A O 1
ATOM 2208 N N . ASN A 1 274 ? 41.139 -18.898 -15.380 1.00 43.50 274 ASN A N 1
ATOM 2209 C CA . ASN A 1 274 ? 40.787 -18.097 -16.577 1.00 43.50 274 ASN A CA 1
ATOM 2210 C C . ASN A 1 274 ? 39.492 -17.257 -16.470 1.00 43.50 274 ASN A C 1
ATOM 2212 O O . ASN A 1 274 ? 38.632 -17.332 -17.345 1.00 43.50 274 ASN A O 1
ATOM 2216 N N . LEU A 1 275 ? 39.326 -16.428 -15.433 1.00 41.12 275 LEU A N 1
ATOM 2217 C CA . LEU A 1 275 ? 38.219 -15.456 -15.384 1.00 41.12 275 LEU A CA 1
ATOM 2218 C C . LEU A 1 275 ? 38.754 -14.020 -15.356 1.00 41.12 275 LEU A C 1
ATOM 2220 O O . LEU A 1 275 ? 39.278 -13.561 -14.346 1.00 41.12 275 LEU A O 1
ATOM 2224 N N . ARG A 1 276 ? 38.602 -13.301 -16.476 1.00 40.94 276 ARG A N 1
ATOM 2225 C CA . ARG A 1 276 ? 38.717 -11.836 -16.518 1.00 40.94 276 ARG A CA 1
ATOM 2226 C C . ARG A 1 276 ? 37.352 -11.239 -16.174 1.00 40.94 276 ARG A C 1
ATOM 2228 O O . ARG A 1 276 ? 36.368 -11.547 -16.840 1.00 40.94 276 ARG A O 1
ATOM 2235 N N . PHE A 1 277 ? 37.295 -10.403 -15.141 1.00 41.06 277 PHE A N 1
ATOM 2236 C CA . PHE A 1 277 ? 36.090 -9.664 -14.762 1.00 41.06 277 PHE A CA 1
ATOM 2237 C C . PHE A 1 277 ? 36.179 -8.228 -15.283 1.00 41.06 277 PHE A C 1
ATOM 2239 O O . PHE A 1 277 ? 37.174 -7.545 -15.057 1.00 41.06 277 PHE A O 1
ATOM 2246 N N . LEU A 1 278 ? 35.128 -7.774 -15.964 1.00 39.25 278 LEU A N 1
ATOM 2247 C CA . LEU A 1 278 ? 34.912 -6.373 -16.317 1.00 39.25 278 LEU A CA 1
ATOM 2248 C C . LEU A 1 278 ? 33.925 -5.791 -15.299 1.00 39.25 278 LEU A C 1
ATOM 2250 O O . LEU A 1 278 ? 32.761 -6.187 -15.266 1.00 39.25 278 LEU A O 1
ATOM 2254 N N . LEU A 1 279 ? 34.405 -4.889 -14.442 1.00 38.88 279 LEU A N 1
ATOM 2255 C CA . LEU A 1 279 ? 33.568 -4.095 -13.542 1.00 38.88 279 LEU A CA 1
ATOM 2256 C C . LEU A 1 279 ? 33.167 -2.815 -14.274 1.00 38.88 279 LEU A C 1
ATOM 2258 O O . LEU A 1 279 ? 34.009 -1.967 -14.551 1.00 38.88 279 LEU A O 1
ATOM 2262 N N . ILE A 1 280 ? 31.880 -2.679 -14.588 1.00 38.72 280 ILE A N 1
ATOM 2263 C CA . ILE A 1 280 ? 31.314 -1.409 -15.043 1.00 38.72 280 ILE A CA 1
ATOM 2264 C C . ILE A 1 280 ? 30.893 -0.645 -13.785 1.00 38.72 280 ILE A C 1
ATOM 2266 O O . ILE A 1 280 ? 29.931 -1.027 -13.120 1.00 38.72 280 ILE A O 1
ATOM 2270 N N . GLN A 1 281 ? 31.638 0.404 -13.432 1.00 30.16 281 GLN A N 1
ATOM 2271 C CA . GLN A 1 281 ? 31.185 1.395 -12.457 1.00 30.16 281 GLN A CA 1
ATOM 2272 C C . GLN A 1 281 ? 30.225 2.359 -13.159 1.00 30.16 281 GLN A C 1
ATOM 2274 O O . GLN A 1 281 ? 30.618 3.076 -14.076 1.00 30.16 281 GLN A O 1
ATOM 2279 N N . CYS A 1 282 ? 28.963 2.366 -12.735 1.00 31.38 282 CYS A N 1
ATOM 2280 C CA . CYS A 1 282 ? 28.036 3.443 -13.065 1.00 31.38 282 CYS A CA 1
ATOM 2281 C C . CYS A 1 282 ? 28.266 4.585 -12.063 1.00 31.38 282 CYS A C 1
ATOM 2283 O O . CYS A 1 282 ? 28.087 4.369 -10.862 1.00 31.38 282 CYS A O 1
ATOM 2285 N N . HIS A 1 283 ? 28.687 5.752 -12.557 1.00 33.47 283 HIS A N 1
ATOM 2286 C CA . HIS A 1 283 ? 28.713 7.015 -11.811 1.00 33.47 283 HIS A CA 1
ATOM 2287 C C . HIS A 1 283 ? 27.370 7.738 -11.917 1.00 33.47 283 HIS A C 1
ATOM 2289 O O . HIS A 1 283 ? 26.773 7.697 -13.017 1.00 33.47 283 HIS A O 1
#

pLDDT: mean 90.55, std 15.36, range [30.16, 98.62]

Secondary structure (DSSP, 8-state):
---------HHHHTTS-----TTS-HHHHHHHHHHHSPPHHHHHHHS--TTSBHHHHHHS--PPB-PPPTT--GGGGEESSPPPP--HHHHHHHTTSPBPPHHHHHHHHHHHHHHHHTT--EE--GGGTTS----EETTHHHHHHHHHHIIIIIIHHHHHHHHHHHHHTTSTTHHHHHHHHHHHTT-BSSSBPTTTS-BGGGGGGGTTT-PPPHHHHHHHHHHHHHHHHTSTTHHHH-----HHHHHHHHHHHHGGGTS-TTTTHHHHTTS------------

Sequence (283 aa):
MEVNDASFKKSDWIGQGKKWAATLPSVVRRAAQAELSIPQELEYELLPAPVLPITQLIQYPLPLQIATVSNCKVSAFFSKTLPGHITSTAVLGLRHLPIPDTKLVNRLYTAVRQVWLDGYKSVQYTHLNGTVTSYFPLWLVNYWKQVVELRSKVRQPWMKAQEWVERQKKTHNRTLAETTSTLLTKMPWGLTKPSDSEPYHSLWRFLGPHWLAGSQLNDALELLRLKINSTPGLTRDLRVKSIDMTRALLKAYDERDTINYTTVISQQLGQARNLRFLLIQCH

Solvent-accessible surface area (backbone atoms only — not comparable to full-atom values): 16640 Å² total; per-residue (Å²): 134,84,76,80,75,74,76,81,59,62,79,82,46,42,50,62,76,57,78,80,52,91,86,56,57,66,63,59,54,52,53,50,49,61,64,38,42,67,57,70,78,54,42,66,74,63,43,83,58,41,74,41,20,42,58,56,54,67,66,50,76,61,44,46,70,39,86,59,68,94,77,74,56,72,70,68,29,53,34,68,54,71,38,59,86,86,44,74,69,52,53,59,45,55,34,63,46,70,39,64,27,72,70,57,38,53,52,44,52,68,42,47,64,42,41,45,29,54,43,40,41,13,30,42,51,56,90,53,76,63,80,49,82,61,39,36,51,56,14,53,47,50,51,53,44,51,51,51,47,44,44,64,71,39,41,50,51,43,51,54,19,49,56,43,36,61,56,32,50,79,46,97,47,23,71,60,27,52,52,49,56,60,45,36,63,68,38,34,34,56,42,60,37,93,88,77,62,48,45,41,50,65,56,42,36,79,41,59,102,46,82,68,53,71,66,57,50,37,53,53,44,49,55,50,39,53,52,36,67,73,36,89,74,43,58,84,79,55,82,76,73,53,68,64,57,56,53,52,52,52,50,53,60,72,44,46,88,77,49,72,56,82,75,57,51,83,76,58,72,89,75,76,90,83,79,88,82,83,82,82,81,85,129

Foldseek 3Di:
DPPPPPADDCVVFAQPPDADDPPDDPNLVVVLCVQLADPPVLCPLQAPDQQAFLVVLLVQQAAAEDEFDPPDDLCVFWALDAFDDCDPVNSVVNSHHYDYDPVSLVVNVVCLSRSRRSRTAFGDPVSVVCPTPGTHGSNSSVSSNVSNCCVPVFNVLSVVLLVLLVVCCPDPCVVVSVVVVVVSNRARQRAADPPPRHGPSLCSQVRDPHDRDLVVVQVVLVVVQVVLVVDPPSVVPDDGDRVVVVVVVVVCVVCVVVDPVVVVCVPPVPPDDDDDDDDDDDD